Protein AF-A0A218QBZ7-F1 (afdb_monomer_lite)

pLDDT: mean 79.26, std 19.27, range [29.92, 96.12]

Foldseek 3Di:
DPPPPPDDQDLPVDPDPQPPCLDLVVLLPDADPRNQVSPQVSLVVLCVDAFLSVLLSNVNGDPDPGRVVVNVVSVVVVVDDPRPPDLVVQLVVLVVVLVVQLVPPVNVLVLLDDDLVVLLVLLVVVQDEQPFAEEEAACRLVRNLLNNLVSHVVPDDDDPVSVVCQQDPRAAYEHQDSVRSSNNSVSCVSNSSYDRHGSYDNDNSPPDDPPPPPRYDYPYDDSPVVVVVVVVDDPDPDD

Radius of gyration: 19.91 Å; chains: 1; bounding box: 47×34×68 Å

Secondary structure (DSSP, 8-state):
---TTS-PPPTTSSPPSS-GGGSHHHHHT--HHHHHHHHHHHHHHHTTSSHHHHHHHTT-------HHHHHHHHHHHHHS--TTS-HHHHHHHHHHHHHHHHH-GGGTGGGG---HHHHHHHHHHH---TT-EEEETT-TTTHHHHHHHHHHHHH----HHHHHHHHHTSEEEEES-HHHHHHHHHHHHHTT---SS-SEEE--TTSS-----SSEEE-----HHHHHHHTTSPPP---

Structure (mmCIF, N/CA/C/O backbone):
data_AF-A0A218QBZ7-F1
#
_entry.id   AF-A0A218QBZ7-F1
#
loop_
_atom_site.group_PDB
_atom_site.id
_atom_site.type_symbol
_atom_site.label_atom_id
_atom_site.label_alt_id
_atom_site.label_comp_id
_atom_site.label_asym_id
_atom_site.label_entity_id
_atom_site.label_seq_id
_atom_site.pdbx_PDB_ins_code
_atom_site.Cartn_x
_atom_site.Cartn_y
_atom_site.Cartn_z
_atom_site.occupancy
_atom_site.B_iso_or_equiv
_atom_site.auth_seq_id
_atom_site.auth_comp_id
_atom_site.auth_asym_id
_atom_site.auth_atom_id
_atom_site.pdbx_PDB_model_num
ATOM 1 N N . MET A 1 1 ? -14.112 -3.935 -37.738 1.00 34.78 1 MET A N 1
ATOM 2 C CA . MET A 1 1 ? -14.188 -4.596 -36.421 1.00 34.78 1 MET A CA 1
ATOM 3 C C . MET A 1 1 ? -13.593 -3.626 -35.432 1.00 34.78 1 MET A C 1
ATOM 5 O O . MET A 1 1 ? -12.409 -3.347 -35.525 1.00 34.78 1 MET A O 1
ATOM 9 N N . VAL A 1 2 ? -14.450 -2.984 -34.647 1.00 29.92 2 VAL A N 1
ATOM 10 C CA . VAL A 1 2 ? -14.056 -1.972 -33.665 1.00 29.92 2 VAL A CA 1
ATOM 11 C C . VAL A 1 2 ? -13.602 -2.727 -32.420 1.00 29.92 2 VAL A C 1
ATOM 13 O O . VAL A 1 2 ? -14.304 -3.638 -31.992 1.00 29.92 2 VAL A O 1
ATOM 16 N N . ASP A 1 3 ? -12.415 -2.394 -31.916 1.00 31.94 3 ASP A N 1
ATOM 17 C CA . ASP A 1 3 ? -11.798 -2.989 -30.729 1.00 31.94 3 ASP A CA 1
ATOM 18 C C . ASP A 1 3 ? -12.723 -2.864 -29.508 1.00 31.94 3 ASP A C 1
ATOM 20 O O . ASP A 1 3 ? -12.810 -1.821 -28.858 1.00 31.94 3 ASP A O 1
ATOM 24 N N . GLU A 1 4 ? -13.399 -3.959 -29.169 1.00 31.66 4 GLU A N 1
ATOM 25 C CA . GLU A 1 4 ? -14.283 -4.107 -28.004 1.00 31.66 4 GLU A CA 1
ATOM 26 C C . GLU A 1 4 ? -13.487 -4.297 -26.692 1.00 31.66 4 GLU A C 1
ATOM 28 O O . GLU A 1 4 ? -13.961 -4.882 -25.726 1.00 31.66 4 GLU A O 1
ATOM 33 N N . GLN A 1 5 ? -12.241 -3.812 -26.652 1.00 36.25 5 GLN A N 1
ATOM 34 C CA . GLN A 1 5 ? -11.369 -3.821 -25.469 1.00 36.25 5 GLN A CA 1
ATOM 35 C C . GLN A 1 5 ? -11.063 -2.411 -24.935 1.00 36.25 5 GLN A C 1
ATOM 37 O O . GLN A 1 5 ? -10.420 -2.274 -23.897 1.00 36.25 5 GLN A O 1
ATOM 42 N N . ALA A 1 6 ? -11.548 -1.353 -25.598 1.00 36.00 6 ALA A N 1
ATOM 43 C CA . ALA A 1 6 ? -11.285 0.040 -25.219 1.00 36.00 6 ALA A CA 1
ATOM 44 C C . ALA A 1 6 ? -12.276 0.633 -24.191 1.00 36.00 6 ALA A C 1
ATOM 46 O O . ALA A 1 6 ? -12.192 1.818 -23.873 1.00 36.00 6 ALA A O 1
ATOM 47 N N . GLN A 1 7 ? -13.222 -0.150 -23.666 1.00 34.41 7 GLN A N 1
ATOM 48 C CA . GLN A 1 7 ? -14.251 0.331 -22.734 1.00 34.41 7 GLN A CA 1
ATOM 49 C C . GLN A 1 7 ? -14.462 -0.645 -21.576 1.00 34.41 7 GLN A C 1
ATOM 51 O O . GLN A 1 7 ? -15.537 -1.210 -21.401 1.00 34.41 7 GLN A O 1
ATOM 56 N N . LEU A 1 8 ? -13.440 -0.826 -20.742 1.00 38.22 8 LEU A N 1
ATOM 57 C CA . LEU A 1 8 ? -13.691 -1.297 -19.383 1.00 38.22 8 LEU A CA 1
ATOM 58 C C . LEU A 1 8 ? -14.068 -0.075 -18.530 1.00 38.22 8 LEU A C 1
ATOM 60 O O . LEU A 1 8 ? -13.264 0.857 -18.427 1.00 38.22 8 LEU A O 1
ATOM 64 N N . PRO A 1 9 ? -15.283 -0.020 -17.952 1.00 36.56 9 PRO A N 1
ATOM 65 C CA . PRO A 1 9 ? -15.661 1.074 -17.070 1.00 36.56 9 PRO A CA 1
ATOM 66 C C . PRO A 1 9 ? -14.716 1.102 -15.861 1.00 36.56 9 PRO A C 1
ATOM 68 O O . PRO A 1 9 ? -14.305 0.043 -15.375 1.00 36.56 9 PRO A O 1
ATOM 71 N N . PRO A 1 10 ? -14.350 2.292 -15.354 1.00 41.84 10 PRO A N 1
ATOM 72 C CA . PRO A 1 10 ? -13.437 2.381 -14.229 1.00 41.84 10 PRO A CA 1
ATOM 73 C C . PRO A 1 10 ? -14.037 1.671 -13.002 1.00 41.84 10 PRO A C 1
ATOM 75 O O . PRO A 1 10 ? -15.252 1.763 -12.788 1.00 41.84 10 PRO A O 1
ATOM 78 N N . PRO A 1 11 ? -13.225 1.004 -12.156 1.00 44.75 11 PRO A N 1
ATOM 79 C CA . PRO A 1 11 ? -13.698 -0.045 -11.239 1.00 44.75 11 PRO A CA 1
ATOM 80 C C . PRO A 1 11 ? -14.637 0.419 -10.110 1.00 44.75 11 PRO A C 1
ATOM 82 O O . PRO A 1 11 ? -15.046 -0.387 -9.283 1.00 44.75 11 PRO A O 1
ATOM 85 N N . LEU A 1 12 ? -14.958 1.712 -10.034 1.00 46.53 12 LEU A N 1
ATOM 86 C CA . LEU A 1 12 ? -15.679 2.349 -8.929 1.00 46.53 12 LEU A CA 1
ATOM 87 C C . LEU A 1 12 ? -16.701 3.405 -9.394 1.00 46.53 12 LEU A C 1
ATOM 89 O O . LEU A 1 12 ? -17.174 4.193 -8.577 1.00 46.53 12 LEU A O 1
ATOM 93 N N . GLY A 1 13 ? -17.006 3.493 -10.698 1.00 41.25 13 GLY A N 1
ATOM 94 C CA . GLY A 1 13 ? -17.852 4.569 -11.246 1.00 41.25 13 GLY A CA 1
ATOM 95 C C . GLY A 1 13 ? -17.252 5.976 -11.085 1.00 41.25 13 GLY A C 1
ATOM 96 O O . GLY A 1 13 ? -17.924 6.973 -11.337 1.00 41.25 13 GLY A O 1
ATOM 97 N N . LYS A 1 14 ? -15.984 6.061 -10.663 1.00 53.44 14 LYS A N 1
ATOM 98 C CA . LYS A 1 14 ? -15.191 7.288 -10.593 1.00 53.44 14 LYS A CA 1
ATOM 99 C C . LYS A 1 14 ? -14.212 7.314 -11.769 1.00 53.44 14 LYS A C 1
ATOM 101 O O . LYS A 1 14 ? -13.648 6.265 -12.073 1.00 53.44 14 LYS A O 1
ATOM 106 N N . PRO A 1 15 ? -13.992 8.465 -12.421 1.00 59.03 15 PRO A N 1
ATOM 107 C CA . PRO A 1 15 ? -12.970 8.587 -13.456 1.00 59.03 15 PRO A CA 1
ATOM 108 C C . PRO A 1 15 ? -11.589 8.215 -12.898 1.00 59.03 15 PRO A C 1
ATOM 110 O O . PRO A 1 15 ? -11.330 8.394 -11.705 1.00 59.03 15 PRO A O 1
ATOM 113 N N . SER A 1 16 ? -10.718 7.684 -13.761 1.00 70.81 16 SER A N 1
ATOM 114 C CA . SER A 1 16 ? -9.324 7.403 -13.401 1.00 70.81 16 SER A CA 1
ATOM 115 C C . SER A 1 16 ? -8.663 8.671 -12.861 1.00 70.81 16 SER A C 1
ATOM 117 O O . SER A 1 16 ? -8.756 9.731 -13.477 1.00 70.81 16 SER A O 1
ATOM 119 N N . THR A 1 17 ? -7.995 8.558 -11.716 1.00 80.62 17 THR A N 1
ATOM 120 C CA . THR A 1 17 ? -7.161 9.629 -11.155 1.00 80.62 17 THR A CA 1
ATOM 121 C C . THR A 1 17 ? -5.771 9.672 -11.788 1.00 80.62 17 THR A C 1
ATOM 123 O O . THR A 1 17 ? -5.038 10.630 -11.573 1.00 80.62 17 THR A O 1
ATOM 126 N N . ILE A 1 18 ? -5.408 8.647 -12.565 1.00 88.56 18 ILE A N 1
ATOM 127 C CA . ILE A 1 18 ? -4.128 8.557 -13.267 1.00 88.56 18 ILE A CA 1
ATOM 128 C C . ILE A 1 18 ? -4.222 9.346 -14.583 1.00 88.56 18 ILE A C 1
ATOM 130 O O . ILE A 1 18 ? -5.143 9.075 -15.364 1.00 88.56 18 ILE A O 1
ATOM 134 N N . PRO A 1 19 ? -3.289 10.282 -14.858 1.00 89.75 19 PRO A N 1
ATOM 135 C CA . PRO A 1 19 ? -3.209 10.979 -16.140 1.00 89.75 19 PRO A CA 1
ATOM 136 C C . PRO A 1 19 ? -3.077 10.000 -17.310 1.00 89.75 19 PRO A C 1
ATOM 138 O O . PRO A 1 19 ? -2.314 9.040 -17.223 1.00 89.75 19 PRO A O 1
ATOM 141 N N . SER A 1 20 ? -3.762 10.263 -18.427 1.00 89.00 20 SER A N 1
ATOM 142 C CA . SER A 1 20 ? -3.761 9.364 -19.595 1.00 89.00 20 SER A CA 1
ATOM 143 C C . SER A 1 20 ? -2.370 9.142 -20.194 1.00 89.00 20 SER A C 1
ATOM 145 O O . SER A 1 20 ? -2.112 8.113 -20.801 1.00 89.00 20 SER A O 1
ATOM 147 N N . GLU A 1 21 ? -1.447 10.087 -20.008 1.00 91.81 21 GLU A N 1
ATOM 148 C CA . GLU A 1 21 ? -0.049 9.938 -20.429 1.00 91.81 21 GLU A CA 1
ATOM 149 C C . GLU A 1 21 ? 0.735 8.883 -19.631 1.00 91.81 21 GLU A C 1
ATOM 151 O O . GLU A 1 21 ? 1.754 8.402 -20.117 1.00 91.81 21 GLU A O 1
ATOM 156 N N . TYR A 1 22 ? 0.263 8.500 -18.441 1.00 93.69 22 TYR A N 1
ATOM 157 C CA . TYR A 1 22 ? 0.901 7.528 -17.541 1.00 93.69 22 TYR A CA 1
ATOM 158 C C . TYR A 1 22 ? -0.020 6.354 -17.193 1.00 93.69 22 TYR A C 1
ATOM 160 O O . TYR A 1 22 ? 0.236 5.622 -16.233 1.00 93.69 22 TYR A O 1
ATOM 168 N N . ASP A 1 23 ? -1.118 6.189 -17.928 1.00 92.19 23 ASP A N 1
ATOM 169 C CA . ASP A 1 23 ? -2.049 5.099 -17.688 1.00 92.19 23 ASP A CA 1
ATOM 170 C C . ASP A 1 23 ? -1.513 3.750 -18.197 1.00 92.19 23 ASP A C 1
ATOM 172 O O . ASP A 1 23 ? -0.459 3.637 -18.835 1.00 92.19 23 ASP A O 1
ATOM 176 N N . TRP A 1 24 ? -2.253 2.686 -17.882 1.00 91.56 24 TRP A N 1
ATOM 177 C CA . TRP A 1 24 ? -1.862 1.327 -18.250 1.00 91.56 24 TRP A CA 1
ATOM 178 C C . TRP A 1 24 ? -1.731 1.137 -19.765 1.00 91.56 24 TRP A C 1
ATOM 180 O O . TRP A 1 24 ? -0.839 0.423 -20.225 1.00 91.56 24 TRP A O 1
ATOM 190 N N . GLN A 1 25 ? -2.594 1.784 -20.550 1.00 91.31 25 GLN A N 1
ATOM 191 C CA . GLN A 1 25 ? -2.597 1.646 -22.000 1.00 91.31 25 GLN A CA 1
ATOM 192 C C . GLN A 1 25 ? -1.384 2.351 -22.617 1.00 91.31 25 GLN A C 1
ATOM 194 O O . GLN A 1 25 ? -0.733 1.769 -23.487 1.00 91.31 25 GLN A O 1
ATOM 199 N N . ALA A 1 26 ? -1.044 3.547 -22.128 1.00 92.25 26 ALA A N 1
ATOM 200 C CA . ALA A 1 26 ? 0.139 4.300 -22.536 1.00 92.25 26 ALA A CA 1
ATOM 201 C C . ALA A 1 26 ? 1.441 3.545 -22.243 1.00 92.25 26 ALA A C 1
ATOM 203 O O . ALA A 1 26 ? 2.385 3.621 -23.029 1.00 92.25 26 ALA A O 1
ATOM 204 N N . LEU A 1 27 ? 1.496 2.789 -21.141 1.00 93.19 27 LEU A N 1
ATOM 205 C CA . LEU A 1 27 ? 2.635 1.927 -20.824 1.00 93.19 27 LEU A CA 1
ATOM 206 C C . LEU A 1 27 ? 2.694 0.701 -21.746 1.00 93.19 27 LEU A C 1
ATOM 208 O O . LEU A 1 27 ? 3.750 0.362 -22.279 1.00 93.19 27 LEU A O 1
ATOM 212 N N . ARG A 1 28 ? 1.554 0.035 -21.959 1.00 93.44 28 ARG A N 1
ATOM 213 C CA . ARG A 1 28 ? 1.470 -1.220 -22.719 1.00 93.44 28 ARG A CA 1
ATOM 214 C C . ARG A 1 28 ? 1.785 -1.041 -24.205 1.00 93.44 28 ARG A C 1
ATOM 216 O O . ARG A 1 28 ? 2.272 -1.981 -24.833 1.00 93.44 28 ARG A O 1
ATOM 223 N N . SER A 1 29 ? 1.527 0.146 -24.755 1.00 93.00 29 SER A N 1
ATOM 224 C CA . SER A 1 29 ? 1.808 0.481 -26.155 1.00 93.00 29 SER A CA 1
ATOM 225 C C . SER A 1 29 ? 3.291 0.713 -26.468 1.00 93.00 29 SER A C 1
ATOM 227 O O . SER A 1 29 ? 3.612 0.961 -27.625 1.00 93.00 29 SER A O 1
ATOM 229 N N . GLN A 1 30 ? 4.180 0.684 -25.469 1.00 94.31 30 GLN A N 1
ATOM 230 C CA . GLN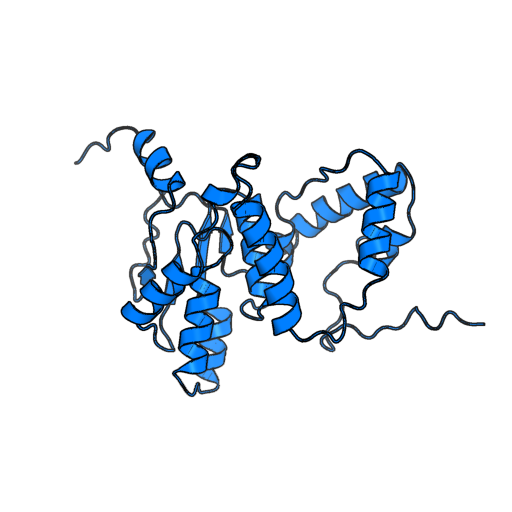 A 1 30 ? 5.623 0.872 -25.653 1.00 94.31 30 GLN A CA 1
ATOM 231 C C . GLN A 1 30 ? 6.384 -0.458 -25.640 1.00 94.31 30 GLN A C 1
ATOM 233 O O . GLN A 1 30 ? 5.931 -1.444 -25.051 1.00 94.31 30 GLN A O 1
ATOM 238 N N . ASP A 1 31 ? 7.588 -0.444 -26.219 1.00 93.00 31 ASP A N 1
ATOM 239 C CA . ASP A 1 31 ? 8.538 -1.561 -26.245 1.00 93.00 31 ASP A CA 1
ATOM 240 C C . ASP A 1 31 ? 9.992 -1.065 -26.133 1.00 93.00 31 ASP A C 1
ATOM 242 O O . ASP A 1 31 ? 10.279 0.114 -26.353 1.00 93.00 31 ASP A O 1
ATOM 246 N N . GLY A 1 32 ? 10.917 -1.965 -25.780 1.00 93.06 32 GLY A N 1
ATOM 247 C CA . GLY A 1 32 ? 12.355 -1.670 -25.706 1.00 93.06 32 GLY A CA 1
ATOM 248 C C . GLY A 1 32 ? 12.695 -0.473 -24.807 1.00 93.06 32 GLY A C 1
ATOM 249 O O . GLY A 1 32 ? 12.109 -0.293 -23.740 1.00 93.06 32 GLY A O 1
ATOM 250 N N . ASP A 1 33 ? 13.624 0.371 -25.252 1.00 93.00 33 ASP A N 1
ATOM 251 C CA . ASP A 1 33 ? 14.089 1.546 -24.495 1.00 93.00 33 ASP A CA 1
ATOM 252 C C . ASP A 1 33 ? 12.973 2.576 -24.241 1.00 93.00 33 ASP A C 1
ATOM 254 O O . ASP A 1 33 ? 12.965 3.270 -23.217 1.00 93.00 33 ASP A O 1
ATOM 258 N N . ALA A 1 34 ? 12.000 2.666 -25.157 1.00 94.38 34 ALA A N 1
ATOM 259 C CA . ALA A 1 34 ? 10.842 3.540 -24.995 1.00 94.38 34 ALA A CA 1
ATOM 260 C C . ALA A 1 34 ? 9.964 3.075 -23.826 1.00 94.38 34 ALA A C 1
ATOM 262 O O . ALA A 1 34 ? 9.511 3.905 -23.037 1.00 94.38 34 ALA A O 1
ATOM 263 N N . LEU A 1 35 ? 9.791 1.758 -23.656 1.00 94.88 35 LEU A N 1
ATOM 264 C CA . LEU A 1 35 ? 9.074 1.186 -22.516 1.00 94.88 35 LEU A CA 1
ATOM 265 C C . LEU A 1 35 ? 9.778 1.488 -21.195 1.00 94.88 35 LEU A C 1
ATOM 267 O O . LEU A 1 35 ? 9.130 1.907 -20.238 1.00 94.88 35 LEU A O 1
ATOM 271 N N . GLU A 1 36 ? 11.095 1.297 -21.133 1.00 94.00 36 GLU A N 1
ATOM 272 C CA . GLU A 1 36 ? 11.859 1.585 -19.917 1.00 94.00 36 GLU A CA 1
ATOM 273 C C . GLU A 1 36 ? 11.759 3.069 -19.535 1.00 94.00 36 GLU A C 1
ATOM 275 O O . GLU A 1 36 ? 11.494 3.409 -18.376 1.00 94.00 36 GLU A O 1
ATOM 280 N N . THR A 1 37 ? 11.903 3.955 -20.523 1.00 94.62 37 THR A N 1
ATOM 281 C CA . THR A 1 37 ? 11.788 5.406 -20.335 1.00 94.62 37 THR A CA 1
ATOM 282 C C . THR A 1 37 ? 10.390 5.794 -19.862 1.00 94.62 37 THR A C 1
ATOM 284 O O . THR A 1 37 ? 10.255 6.531 -18.882 1.00 94.62 37 THR A O 1
ATOM 287 N N . GLN A 1 38 ? 9.351 5.259 -20.508 1.00 95.62 38 GLN A N 1
ATOM 288 C CA . GLN A 1 38 ? 7.957 5.508 -20.152 1.00 95.62 38 GLN A CA 1
ATOM 289 C C . GLN A 1 38 ? 7.640 5.017 -18.739 1.00 95.62 38 GLN A C 1
ATOM 291 O O . GLN A 1 38 ? 7.014 5.736 -17.958 1.00 95.62 38 GLN A O 1
ATOM 296 N N . TYR A 1 39 ? 8.101 3.818 -18.378 1.00 95.94 39 TYR A N 1
ATOM 297 C CA . TYR A 1 39 ? 7.893 3.255 -17.049 1.00 95.94 39 TYR A CA 1
ATOM 298 C C . TYR A 1 39 ? 8.560 4.111 -15.972 1.00 95.94 39 TYR A C 1
ATOM 300 O O . TYR A 1 39 ? 7.937 4.436 -14.962 1.00 95.94 39 TYR A O 1
ATOM 308 N N . ARG A 1 40 ? 9.798 4.559 -16.206 1.00 95.38 40 ARG A N 1
ATOM 309 C CA . ARG A 1 40 ? 10.507 5.454 -15.286 1.00 95.38 40 ARG A CA 1
ATOM 310 C C . ARG A 1 40 ? 9.762 6.776 -15.087 1.00 95.38 40 ARG A C 1
ATOM 312 O O . ARG A 1 40 ? 9.543 7.166 -13.944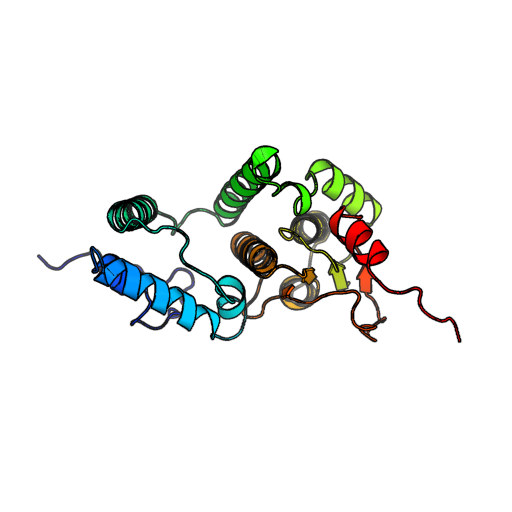 1.00 95.38 40 ARG A O 1
ATOM 319 N N . HIS A 1 41 ? 9.330 7.438 -16.161 1.00 95.62 41 HIS A N 1
ATOM 320 C CA . HIS A 1 41 ? 8.571 8.690 -16.055 1.00 95.62 41 HIS A CA 1
ATOM 321 C C . HIS A 1 41 ? 7.206 8.494 -15.385 1.00 95.62 41 HIS A C 1
ATOM 323 O O . HIS A 1 41 ? 6.795 9.331 -14.586 1.00 95.62 41 HIS A O 1
ATOM 329 N N . THR A 1 42 ? 6.536 7.371 -15.647 1.00 96.12 42 THR A N 1
ATOM 330 C CA . THR A 1 42 ? 5.285 6.996 -14.972 1.00 96.12 42 THR A CA 1
ATOM 331 C C . THR A 1 42 ? 5.496 6.914 -13.459 1.00 96.12 42 THR A C 1
ATOM 333 O O . THR A 1 42 ? 4.807 7.592 -12.701 1.00 96.12 42 THR A O 1
ATOM 336 N N . LEU A 1 43 ? 6.504 6.162 -13.006 1.00 95.44 43 LEU A N 1
ATOM 337 C CA . LEU A 1 43 ? 6.853 6.038 -11.587 1.00 95.44 43 LEU A CA 1
ATOM 338 C C . LEU A 1 43 ? 7.197 7.393 -10.942 1.00 95.44 43 LEU A C 1
ATOM 340 O O . LEU A 1 43 ? 6.722 7.709 -9.849 1.00 95.44 43 LEU A O 1
ATOM 344 N N . GLU A 1 44 ? 8.002 8.207 -11.628 1.00 94.88 44 GLU A N 1
ATOM 345 C CA . GLU A 1 44 ? 8.425 9.523 -11.144 1.00 94.88 44 GLU A CA 1
ATOM 346 C C . GLU A 1 44 ? 7.258 10.511 -11.019 1.00 94.88 44 GLU A C 1
ATOM 348 O O . GLU A 1 44 ? 7.202 11.257 -10.041 1.00 94.88 44 GLU A O 1
ATOM 353 N N . ASN A 1 45 ? 6.340 10.547 -11.989 1.00 95.25 45 ASN A N 1
ATOM 354 C CA . ASN A 1 45 ? 5.242 11.514 -11.997 1.00 95.25 45 ASN A CA 1
ATOM 355 C C . ASN A 1 45 ? 4.082 11.087 -11.101 1.00 95.25 45 ASN A C 1
ATOM 357 O O . ASN A 1 45 ? 3.596 11.915 -10.334 1.00 95.25 45 ASN A O 1
ATOM 361 N N . LEU A 1 46 ? 3.725 9.800 -11.071 1.00 94.81 46 LEU A N 1
ATOM 362 C CA . LEU A 1 46 ? 2.741 9.303 -10.106 1.00 94.81 46 LEU A CA 1
ATOM 363 C C . LEU A 1 46 ? 3.220 9.485 -8.662 1.00 94.81 46 LEU A C 1
ATOM 365 O O . LEU A 1 46 ? 2.418 9.764 -7.778 1.00 94.81 46 LEU A O 1
ATOM 369 N N . GLY A 1 47 ? 4.531 9.413 -8.410 1.00 93.56 47 GLY A N 1
ATOM 370 C CA . GLY A 1 47 ? 5.104 9.692 -7.091 1.00 93.56 47 GLY A CA 1
ATOM 371 C C . GLY A 1 47 ? 5.030 11.160 -6.648 1.00 93.56 47 GLY A C 1
ATOM 372 O O . GLY A 1 47 ? 5.319 11.442 -5.484 1.00 93.56 47 GLY A O 1
ATOM 373 N N . LYS A 1 48 ? 4.676 12.091 -7.547 1.00 93.19 48 LYS A N 1
ATOM 374 C CA . LYS A 1 48 ? 4.459 13.521 -7.251 1.00 93.19 48 LYS A CA 1
ATOM 375 C C . LYS A 1 48 ? 2.984 13.864 -7.035 1.00 93.19 48 LYS A C 1
ATOM 377 O O . LYS A 1 48 ? 2.687 14.984 -6.618 1.00 93.19 48 LYS A O 1
ATOM 382 N N . GLU A 1 49 ? 2.081 12.931 -7.325 1.00 93.25 49 GLU A N 1
ATOM 383 C CA . GLU A 1 49 ? 0.652 13.113 -7.096 1.00 93.25 49 GLU A CA 1
ATOM 384 C C . GLU A 1 49 ? 0.329 13.261 -5.606 1.00 93.25 49 GLU A C 1
ATOM 386 O O . GLU A 1 49 ? 1.143 12.983 -4.722 1.00 93.25 49 GLU A O 1
ATOM 391 N N . LYS A 1 50 ? -0.882 13.734 -5.314 1.00 90.88 50 LYS A N 1
ATOM 392 C CA . LYS A 1 50 ? -1.364 13.903 -3.937 1.00 90.88 50 LYS A CA 1
ATOM 393 C C . LYS A 1 50 ? -2.057 12.641 -3.419 1.00 90.88 50 LYS A C 1
ATOM 395 O O . LYS A 1 50 ? -2.399 11.732 -4.175 1.00 90.88 50 LYS A O 1
ATOM 400 N N . GLY A 1 51 ? -2.282 12.618 -2.107 1.00 91.12 51 GLY A N 1
ATOM 401 C CA . GLY A 1 51 ? -3.039 11.570 -1.434 1.00 91.12 51 GLY A CA 1
ATOM 402 C C . GLY A 1 51 ? -2.376 10.196 -1.517 1.00 91.12 51 GLY A C 1
ATOM 403 O O . GLY A 1 51 ? -1.154 10.060 -1.610 1.00 91.12 51 GLY A O 1
ATOM 404 N N . LEU A 1 52 ? -3.205 9.156 -1.476 1.00 90.69 52 LEU A N 1
ATOM 405 C CA . LEU A 1 52 ? -2.772 7.763 -1.451 1.00 90.69 52 LEU A CA 1
ATOM 406 C C . LEU A 1 52 ? -1.954 7.368 -2.688 1.00 90.69 52 LEU A C 1
ATOM 408 O O . LEU A 1 52 ? -0.969 6.643 -2.554 1.00 90.69 52 LEU A O 1
ATOM 412 N N . LEU A 1 53 ? -2.321 7.873 -3.870 1.00 91.81 53 LEU A N 1
ATOM 413 C CA . LEU A 1 53 ? -1.614 7.580 -5.120 1.00 91.81 53 LEU A CA 1
ATOM 414 C C . LEU A 1 53 ? -0.152 8.041 -5.048 1.00 91.81 53 LEU A C 1
ATOM 416 O O . LEU A 1 53 ? 0.758 7.250 -5.297 1.00 91.81 53 LEU A O 1
ATOM 420 N N . GLY A 1 54 ? 0.068 9.284 -4.612 1.00 93.50 54 GLY A N 1
ATOM 421 C CA . GLY A 1 54 ? 1.407 9.827 -4.399 1.00 93.50 54 GLY A CA 1
ATOM 422 C C . GLY A 1 54 ? 2.242 8.995 -3.433 1.00 93.50 54 GLY A C 1
ATOM 423 O O . GLY A 1 54 ? 3.422 8.748 -3.676 1.00 93.50 54 GLY A O 1
ATOM 424 N N . VAL A 1 55 ? 1.626 8.503 -2.353 1.00 94.62 55 VAL A N 1
ATOM 425 C CA . VAL A 1 55 ? 2.316 7.656 -1.371 1.00 94.62 55 VAL A CA 1
ATOM 426 C C . VAL A 1 55 ? 2.672 6.289 -1.950 1.00 94.62 55 VAL A C 1
ATOM 428 O O . VAL A 1 55 ? 3.802 5.848 -1.751 1.00 94.62 55 VAL A O 1
ATOM 431 N N . ILE A 1 56 ? 1.777 5.646 -2.709 1.00 94.12 56 ILE A N 1
ATOM 432 C CA . ILE A 1 56 ? 2.035 4.347 -3.360 1.00 94.12 56 ILE A CA 1
ATOM 433 C C . ILE A 1 56 ? 3.227 4.431 -4.322 1.00 94.12 56 ILE A C 1
ATOM 435 O O . ILE A 1 56 ? 4.014 3.489 -4.397 1.00 94.12 56 ILE A O 1
ATOM 439 N N . PHE A 1 57 ? 3.410 5.554 -5.020 1.00 95.00 57 PHE A N 1
ATOM 440 C CA . PHE A 1 57 ? 4.496 5.736 -5.989 1.00 95.00 57 PHE A CA 1
ATOM 441 C C . PHE A 1 57 ? 5.683 6.561 -5.464 1.00 95.00 57 PHE A C 1
ATOM 443 O O . PHE A 1 57 ? 6.654 6.777 -6.198 1.00 95.00 57 PHE A O 1
ATOM 450 N N . ARG A 1 58 ? 5.668 6.985 -4.192 1.00 93.38 58 ARG A N 1
ATOM 451 C CA . ARG A 1 58 ? 6.674 7.887 -3.604 1.00 93.38 58 ARG A CA 1
ATOM 452 C C . ARG A 1 58 ? 8.090 7.361 -3.804 1.00 93.38 58 ARG A C 1
ATOM 454 O O . ARG A 1 58 ? 8.428 6.282 -3.313 1.00 93.38 58 ARG A O 1
ATOM 461 N N . LYS A 1 59 ? 8.931 8.139 -4.499 1.00 92.69 59 LYS A N 1
ATOM 462 C CA . LYS A 1 59 ? 10.333 7.789 -4.815 1.00 92.69 59 LYS A CA 1
ATOM 463 C C . LYS A 1 59 ? 10.486 6.348 -5.330 1.00 92.69 59 LYS A C 1
ATOM 465 O O . LYS A 1 59 ? 11.444 5.646 -4.985 1.00 92.69 59 LYS A O 1
ATOM 470 N N . SER A 1 60 ? 9.500 5.868 -6.081 1.00 92.00 60 SER A N 1
ATOM 471 C CA . SER A 1 60 ? 9.573 4.567 -6.728 1.00 92.00 60 SER A CA 1
ATOM 472 C C . SER A 1 60 ? 10.653 4.595 -7.812 1.00 92.00 60 SER A C 1
ATOM 474 O O . SER A 1 60 ? 10.961 5.633 -8.393 1.00 92.00 60 SER A O 1
ATOM 476 N N . GLN A 1 61 ? 11.306 3.456 -8.020 1.00 90.62 61 GLN A N 1
ATOM 477 C CA . GLN A 1 61 ? 12.387 3.316 -8.990 1.00 90.62 61 GLN A CA 1
ATOM 478 C C . GLN A 1 61 ? 12.217 1.996 -9.718 1.00 90.62 61 GLN A C 1
ATOM 480 O O . GLN A 1 61 ? 11.949 0.972 -9.083 1.00 90.62 61 GLN A O 1
ATOM 485 N N . ASN A 1 62 ? 12.445 2.008 -11.027 1.00 90.56 62 ASN A N 1
ATOM 486 C CA . ASN A 1 62 ? 12.553 0.772 -11.775 1.00 90.56 62 ASN A CA 1
ATOM 487 C C . ASN A 1 62 ? 13.813 0.009 -11.324 1.00 90.56 62 ASN A C 1
ATOM 489 O O . ASN A 1 62 ? 14.909 0.567 -11.282 1.00 90.56 62 ASN A O 1
ATOM 493 N N . LYS A 1 63 ? 13.648 -1.266 -10.967 1.00 89.44 63 LYS A N 1
ATOM 494 C CA . LYS A 1 63 ? 14.754 -2.186 -10.650 1.00 89.44 63 LYS A CA 1
ATOM 495 C C . LYS A 1 63 ? 14.968 -3.245 -11.738 1.00 89.44 63 LYS A C 1
ATOM 497 O O . LYS A 1 63 ? 15.887 -4.049 -11.627 1.00 89.44 63 LYS A O 1
ATOM 502 N N . ILE A 1 64 ? 14.139 -3.248 -12.781 1.00 90.12 64 ILE A N 1
ATOM 503 C CA . ILE A 1 64 ? 14.201 -4.180 -13.905 1.00 90.12 64 ILE A CA 1
ATOM 504 C C . ILE A 1 64 ? 14.957 -3.493 -15.042 1.00 90.12 64 ILE A C 1
ATOM 506 O O . ILE A 1 64 ? 14.404 -2.643 -15.730 1.00 90.12 64 ILE A O 1
ATOM 510 N N . GLN A 1 65 ? 16.226 -3.861 -15.218 1.00 87.88 65 GLN A N 1
ATOM 511 C CA . GLN A 1 65 ? 17.121 -3.270 -16.226 1.00 87.88 65 GLN A CA 1
ATOM 512 C C . GLN A 1 65 ? 16.958 -3.863 -17.631 1.00 87.88 65 GLN A C 1
ATOM 514 O O . GLN A 1 65 ? 17.561 -3.380 -18.575 1.00 87.88 65 GLN A O 1
ATOM 519 N N . ASP A 1 66 ? 16.218 -4.963 -17.759 1.00 91.75 66 ASP A N 1
ATOM 520 C CA . ASP A 1 66 ? 16.043 -5.679 -19.021 1.00 91.75 66 ASP A CA 1
ATOM 521 C C . ASP A 1 66 ? 14.646 -5.364 -19.585 1.00 91.75 66 ASP A C 1
ATOM 523 O O . ASP A 1 66 ? 13.651 -5.827 -19.006 1.00 91.75 66 ASP A O 1
ATOM 527 N N . PRO A 1 67 ? 14.545 -4.602 -20.693 1.00 90.69 67 PRO A N 1
ATOM 528 C CA . PRO A 1 67 ? 13.261 -4.197 -21.259 1.00 90.69 67 PRO A CA 1
ATOM 529 C C . PRO A 1 67 ? 12.375 -5.373 -21.677 1.00 90.69 67 PRO A C 1
ATOM 531 O O . PRO A 1 67 ? 11.154 -5.302 -21.535 1.00 90.69 67 PRO A O 1
ATOM 534 N N . ALA A 1 68 ? 12.960 -6.488 -22.128 1.00 91.75 68 ALA A N 1
ATOM 535 C CA . ALA A 1 68 ? 12.192 -7.673 -22.508 1.00 91.75 68 ALA A CA 1
ATOM 536 C C . ALA A 1 68 ? 11.561 -8.341 -21.278 1.00 91.75 68 ALA A C 1
ATOM 538 O O . ALA A 1 68 ? 10.411 -8.785 -21.320 1.00 91.75 68 ALA A O 1
ATOM 539 N N . LYS A 1 69 ? 12.281 -8.369 -20.147 1.00 93.81 69 LYS A N 1
ATOM 540 C CA . LYS A 1 69 ? 11.721 -8.849 -18.873 1.00 93.81 69 LYS A CA 1
ATOM 541 C C . LYS A 1 69 ? 10.634 -7.918 -18.345 1.00 93.81 69 LYS A C 1
ATOM 543 O O . LYS A 1 69 ? 9.627 -8.414 -17.846 1.00 93.81 69 LYS A O 1
ATOM 548 N N . LEU A 1 70 ? 10.816 -6.602 -18.469 1.00 93.44 70 LEU A N 1
ATOM 549 C CA . LEU A 1 70 ? 9.801 -5.620 -18.083 1.00 93.44 70 LEU A CA 1
ATOM 550 C C . LEU A 1 70 ? 8.523 -5.790 -18.914 1.00 93.44 70 LEU A C 1
ATOM 552 O O . LEU A 1 70 ? 7.440 -5.888 -18.340 1.00 93.44 70 LEU A O 1
ATOM 556 N N . LYS A 1 71 ? 8.643 -5.911 -20.243 1.00 93.25 71 LYS A N 1
ATOM 557 C CA . LYS A 1 71 ? 7.499 -6.150 -21.133 1.00 93.25 71 LYS A CA 1
ATOM 558 C C . LYS A 1 71 ? 6.760 -7.430 -20.762 1.00 93.25 71 LYS A C 1
ATOM 560 O O . LYS A 1 71 ? 5.551 -7.398 -20.553 1.00 93.25 71 LYS A O 1
ATOM 565 N N . ARG A 1 72 ? 7.496 -8.529 -20.575 1.00 93.38 72 ARG A N 1
ATOM 566 C CA . ARG A 1 72 ? 6.918 -9.811 -20.154 1.00 93.38 72 ARG A CA 1
ATOM 567 C C . ARG A 1 72 ? 6.172 -9.698 -18.824 1.00 93.38 72 ARG A C 1
ATOM 569 O O . ARG A 1 72 ? 5.115 -10.298 -18.672 1.00 93.38 72 ARG A O 1
ATOM 576 N N . LEU A 1 73 ? 6.702 -8.947 -17.858 1.00 92.19 73 LEU A N 1
ATOM 577 C CA . LEU A 1 73 ? 6.024 -8.723 -16.580 1.00 92.19 73 LEU A CA 1
ATOM 578 C C . LEU A 1 73 ? 4.707 -7.957 -16.765 1.00 92.19 73 LEU A C 1
ATOM 580 O O . LEU A 1 73 ? 3.696 -8.337 -16.180 1.00 92.19 73 LEU A O 1
ATOM 584 N N . ILE A 1 74 ? 4.709 -6.909 -17.590 1.00 92.19 74 ILE A N 1
ATOM 585 C CA . ILE A 1 74 ? 3.504 -6.128 -17.902 1.00 92.19 74 ILE A CA 1
ATOM 586 C C . ILE A 1 74 ? 2.449 -7.013 -18.572 1.00 92.19 74 ILE A C 1
ATOM 588 O O . ILE A 1 74 ? 1.279 -6.955 -18.204 1.00 92.19 74 ILE A O 1
ATOM 592 N N . GLU A 1 75 ? 2.854 -7.873 -19.505 1.00 91.44 75 GLU A N 1
ATOM 593 C CA . GLU A 1 75 ? 1.954 -8.814 -20.180 1.00 91.44 75 GLU A CA 1
ATOM 594 C C . GLU A 1 75 ? 1.359 -9.849 -19.221 1.00 91.44 75 GLU A C 1
ATOM 596 O O . GLU A 1 75 ? 0.158 -10.096 -19.286 1.00 91.44 75 GLU A O 1
ATOM 601 N N . LEU A 1 76 ? 2.159 -10.391 -18.295 1.00 91.19 76 LEU A N 1
ATOM 602 C CA . LEU A 1 76 ? 1.682 -11.315 -17.258 1.00 91.19 76 LEU A CA 1
ATOM 603 C C . LEU A 1 76 ? 0.667 -10.658 -16.315 1.00 91.19 76 LEU A C 1
ATOM 605 O O . LEU A 1 76 ? -0.297 -11.292 -15.910 1.00 91.19 76 LEU A O 1
ATOM 609 N N . ILE A 1 77 ? 0.860 -9.387 -15.959 1.00 89.56 77 ILE A N 1
ATOM 610 C CA . ILE A 1 77 ? -0.125 -8.656 -15.150 1.00 89.56 77 ILE A CA 1
ATOM 611 C C . ILE A 1 77 ? -1.391 -8.392 -15.974 1.00 89.56 77 ILE A C 1
ATOM 613 O O . ILE A 1 77 ? -2.494 -8.509 -15.449 1.00 89.56 77 ILE A O 1
ATOM 617 N N . ASN A 1 78 ? -1.244 -8.057 -17.259 1.00 88.25 78 ASN A N 1
ATOM 618 C CA . ASN A 1 78 ? -2.354 -7.756 -18.160 1.00 88.25 78 ASN A CA 1
ATOM 619 C C . ASN A 1 78 ? -3.201 -8.988 -18.523 1.00 88.25 78 ASN A C 1
ATOM 621 O O . ASN A 1 78 ? -4.374 -8.825 -18.849 1.00 88.25 78 ASN A O 1
ATOM 625 N N . SER A 1 79 ? -2.626 -10.195 -18.524 1.00 87.56 79 SER A N 1
ATOM 626 C CA . SER A 1 79 ? -3.368 -11.428 -18.823 1.00 87.56 79 SER A CA 1
ATOM 627 C C . SER A 1 79 ? -4.342 -11.823 -17.716 1.00 87.56 79 SER A C 1
ATOM 629 O O . SER A 1 79 ? -5.283 -12.570 -17.972 1.00 87.56 79 SER A O 1
ATOM 631 N N . GLU A 1 80 ? -4.137 -11.314 -16.504 1.00 82.31 80 GLU A N 1
ATOM 632 C CA . GLU A 1 80 ? -4.995 -11.593 -15.361 1.00 82.31 80 GLU A CA 1
ATOM 633 C C . GLU A 1 80 ? -6.141 -10.583 -15.257 1.00 82.31 80 GLU A C 1
ATOM 635 O O . GLU A 1 80 ? -5.975 -9.370 -15.415 1.00 82.31 80 GLU A O 1
ATOM 640 N N . THR A 1 81 ? -7.336 -11.078 -14.934 1.00 76.12 81 THR A N 1
ATOM 641 C CA . THR A 1 81 ? -8.499 -10.215 -14.704 1.00 76.12 81 THR A CA 1
ATOM 642 C C . THR A 1 81 ? -8.539 -9.783 -13.243 1.00 76.12 81 THR A C 1
ATOM 644 O O . THR A 1 81 ? -9.102 -10.453 -12.382 1.00 76.12 81 THR A O 1
ATOM 647 N N . TRP A 1 82 ? -7.950 -8.625 -12.956 1.00 74.19 82 TRP A N 1
ATOM 648 C CA . TRP A 1 82 ? -7.977 -8.035 -11.614 1.00 74.19 82 TRP A CA 1
ATOM 649 C C . TRP A 1 82 ? -9.320 -7.369 -11.292 1.00 74.19 82 TRP A C 1
ATOM 651 O O . TRP A 1 82 ? -9.687 -7.219 -10.127 1.00 74.19 82 TRP A O 1
ATOM 661 N N . ILE A 1 83 ? -10.067 -6.925 -12.304 1.00 63.59 83 ILE A N 1
ATOM 662 C CA . ILE A 1 83 ? -11.349 -6.233 -12.130 1.00 63.59 83 ILE A CA 1
ATOM 663 C C . ILE A 1 83 ? -12.444 -7.287 -11.920 1.00 63.59 83 ILE A C 1
ATOM 665 O O . ILE A 1 83 ? -12.697 -8.092 -12.804 1.00 63.59 83 ILE A O 1
ATOM 669 N N . GLY A 1 84 ? -13.082 -7.288 -10.745 1.00 62.22 84 GLY A N 1
ATOM 670 C CA . GLY A 1 84 ? -14.125 -8.259 -10.380 1.00 62.22 84 GLY A CA 1
ATOM 671 C C . GLY A 1 84 ? -13.701 -9.312 -9.354 1.00 62.22 84 GLY A C 1
ATOM 672 O O . GLY A 1 84 ? -14.568 -9.946 -8.761 1.00 62.22 84 GLY A O 1
ATOM 673 N N . LEU A 1 85 ? -12.399 -9.453 -9.076 1.00 70.69 85 LEU A N 1
ATOM 674 C CA . LEU A 1 85 ? -11.944 -10.171 -7.883 1.00 70.69 85 LEU A CA 1
ATOM 675 C C . LEU A 1 85 ? -12.353 -9.396 -6.629 1.00 70.69 85 LEU A C 1
ATOM 677 O O . LEU A 1 85 ? -12.196 -8.166 -6.585 1.00 70.69 85 LEU A O 1
ATOM 681 N N . ASP A 1 86 ? -12.843 -10.129 -5.629 1.00 73.38 86 ASP A N 1
ATOM 682 C CA . ASP A 1 86 ? -13.198 -9.566 -4.330 1.00 73.38 86 ASP A CA 1
ATOM 683 C C . ASP A 1 86 ? -11.979 -8.875 -3.696 1.00 73.38 86 ASP A C 1
ATOM 685 O O . ASP A 1 86 ? -10.830 -9.280 -3.911 1.00 73.38 86 ASP A O 1
ATOM 689 N N . ILE A 1 87 ? -12.234 -7.807 -2.942 1.00 73.44 87 ILE A N 1
ATOM 690 C CA . ILE A 1 87 ? -11.213 -7.035 -2.218 1.00 73.44 87 ILE A CA 1
ATOM 691 C C . ILE A 1 87 ? -10.409 -7.985 -1.324 1.00 73.44 87 ILE A C 1
ATOM 693 O O . ILE A 1 87 ? -9.178 -7.956 -1.348 1.00 73.44 87 ILE A O 1
ATOM 697 N N . ASP A 1 88 ? -11.108 -8.902 -0.654 1.00 74.88 88 ASP A N 1
ATOM 698 C CA . ASP A 1 88 ? -10.521 -9.910 0.227 1.00 74.88 88 ASP A CA 1
ATOM 699 C C . ASP A 1 88 ? -9.498 -10.790 -0.512 1.00 74.88 88 ASP A C 1
ATOM 701 O O . ASP A 1 88 ? -8.373 -10.962 -0.049 1.00 74.88 88 ASP A O 1
ATOM 705 N N . VAL A 1 89 ? -9.820 -11.255 -1.726 1.00 81.88 89 VAL A N 1
ATOM 706 C CA . VAL A 1 89 ? -8.927 -12.127 -2.514 1.00 81.88 89 VAL A CA 1
ATOM 707 C C . VAL A 1 89 ? -7.643 -11.399 -2.919 1.00 81.88 89 VAL A C 1
ATOM 709 O O . VAL A 1 89 ? -6.549 -11.962 -2.854 1.00 81.88 89 VAL A O 1
ATOM 712 N N . LYS A 1 90 ? -7.742 -10.132 -3.334 1.00 82.69 90 LYS A N 1
ATOM 713 C CA . LYS A 1 90 ? -6.564 -9.340 -3.732 1.00 82.69 90 LYS A CA 1
ATOM 714 C C . LYS A 1 90 ? -5.655 -9.050 -2.546 1.00 82.69 90 LYS A C 1
ATOM 716 O O . LYS A 1 90 ? -4.434 -9.140 -2.684 1.00 82.69 90 LYS A O 1
ATOM 721 N N . GLY A 1 91 ? -6.256 -8.698 -1.411 1.00 85.38 91 GLY A N 1
ATOM 722 C CA . GLY A 1 91 ? -5.548 -8.477 -0.159 1.00 85.38 91 GLY A CA 1
ATOM 723 C C . GLY A 1 91 ? -4.787 -9.725 0.281 1.00 85.38 91 GLY A C 1
ATOM 724 O O . GLY A 1 91 ? -3.583 -9.649 0.519 1.00 85.38 91 GLY A O 1
ATOM 725 N N . GLU A 1 92 ? -5.445 -10.886 0.275 1.00 86.62 92 GLU A N 1
ATOM 726 C CA . GLU A 1 92 ? -4.843 -12.167 0.660 1.00 86.62 92 GLU A CA 1
ATOM 727 C C . GLU A 1 92 ? -3.675 -12.582 -0.246 1.00 86.62 92 GLU A C 1
ATOM 729 O O . GLU A 1 92 ? -2.635 -13.016 0.255 1.00 86.62 92 GLU A O 1
ATOM 734 N N . ILE A 1 93 ? -3.797 -12.413 -1.569 1.00 88.56 93 ILE A N 1
ATOM 735 C CA . ILE A 1 93 ? -2.698 -12.701 -2.507 1.00 88.56 93 ILE A CA 1
ATOM 736 C C . ILE A 1 93 ? -1.495 -11.804 -2.205 1.00 88.56 93 ILE A C 1
ATOM 738 O O . ILE A 1 93 ? -0.362 -12.285 -2.120 1.00 88.56 93 ILE A O 1
ATOM 742 N N . TYR A 1 94 ? -1.731 -10.502 -2.036 1.00 89.62 94 TYR 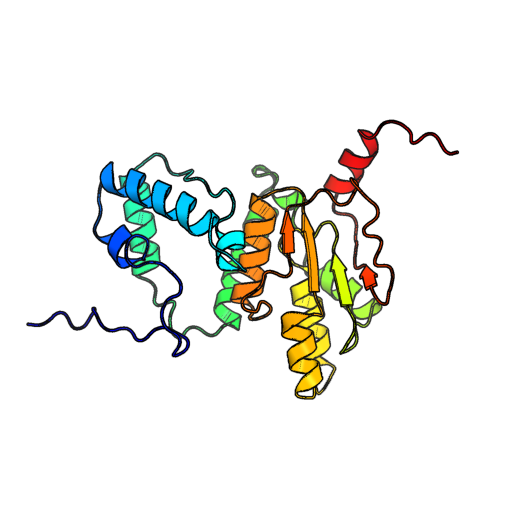A N 1
ATOM 743 C CA . TYR A 1 94 ? -0.667 -9.541 -1.764 1.00 89.62 94 TYR A CA 1
ATOM 744 C C . TYR A 1 94 ? 0.027 -9.832 -0.427 1.00 89.62 94 TYR A C 1
ATOM 746 O O . TYR A 1 94 ? 1.256 -9.861 -0.356 1.00 89.62 94 TYR A O 1
ATOM 754 N N . GLU A 1 95 ? -0.747 -10.147 0.608 1.00 87.25 95 GLU A N 1
ATOM 755 C CA . GLU A 1 95 ? -0.246 -10.557 1.920 1.00 87.25 95 GLU A CA 1
ATOM 756 C C . GLU A 1 95 ? 0.576 -11.845 1.867 1.00 87.25 95 GLU A C 1
ATOM 758 O O . GLU A 1 95 ? 1.655 -11.907 2.460 1.00 87.25 95 GLU A O 1
ATOM 763 N N . GLY A 1 96 ? 0.127 -12.849 1.113 1.00 87.56 96 GLY A N 1
ATOM 764 C CA . GLY A 1 96 ? 0.876 -14.089 0.918 1.00 87.56 96 GLY A CA 1
ATOM 765 C C . GLY A 1 96 ? 2.236 -13.852 0.255 1.00 87.56 96 GLY A C 1
ATOM 766 O O . GLY A 1 96 ? 3.240 -14.443 0.660 1.00 87.56 96 GLY A O 1
ATOM 767 N N . LEU A 1 97 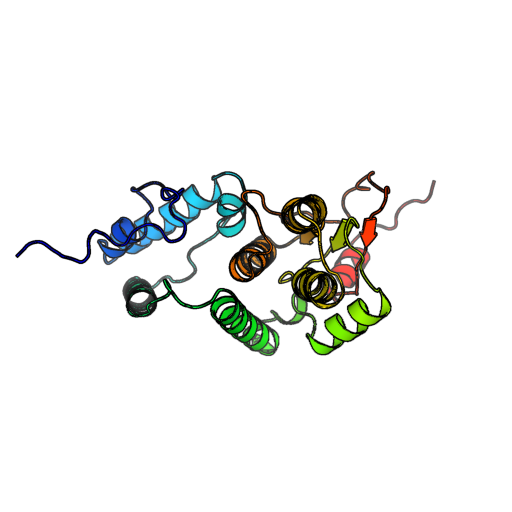? 2.302 -12.945 -0.726 1.00 88.19 97 LEU A N 1
ATOM 768 C CA . LEU A 1 97 ? 3.561 -12.556 -1.368 1.00 88.19 97 LEU A CA 1
ATOM 769 C C . LEU A 1 97 ? 4.492 -11.807 -0.406 1.00 88.19 97 LEU A C 1
ATOM 771 O O . LEU A 1 97 ? 5.690 -12.099 -0.377 1.00 88.19 97 LEU A O 1
ATOM 775 N N . LEU A 1 98 ? 3.957 -10.885 0.402 1.00 86.75 98 LEU A N 1
ATOM 776 C CA . LEU A 1 98 ? 4.727 -10.169 1.423 1.00 86.75 98 LEU A CA 1
ATOM 777 C C . LEU A 1 98 ? 5.287 -11.118 2.484 1.00 86.75 98 LEU A C 1
ATOM 779 O O . LEU A 1 98 ? 6.470 -11.036 2.812 1.00 86.75 98 LEU A O 1
ATOM 783 N N . GLN A 1 99 ? 4.467 -12.044 2.982 1.00 84.56 99 GLN A N 1
ATOM 784 C CA . GLN A 1 99 ? 4.887 -13.040 3.962 1.00 84.56 99 GLN A CA 1
ATOM 785 C C . GLN A 1 99 ? 5.995 -13.933 3.399 1.00 84.56 99 GLN A C 1
ATOM 787 O O . GLN A 1 99 ? 7.034 -14.097 4.034 1.00 84.56 99 GLN A O 1
ATOM 792 N N . LYS A 1 100 ? 5.825 -14.446 2.176 1.00 85.12 100 LYS A N 1
ATOM 793 C CA . LYS A 1 100 ? 6.842 -15.280 1.526 1.00 85.12 100 LYS A CA 1
ATOM 794 C C . LYS A 1 100 ? 8.156 -14.527 1.312 1.00 85.12 100 LYS A C 1
ATOM 796 O O . LYS A 1 100 ? 9.225 -15.114 1.438 1.00 85.12 100 LYS A O 1
ATOM 801 N N . ASN A 1 101 ? 8.089 -13.233 0.994 1.00 80.75 101 ASN A N 1
ATOM 802 C CA . ASN A 1 101 ? 9.277 -12.394 0.861 1.00 80.75 101 ASN A CA 1
ATOM 803 C C . ASN A 1 101 ? 9.967 -12.153 2.214 1.00 80.75 101 ASN A C 1
ATOM 805 O O . ASN A 1 101 ? 11.191 -12.180 2.284 1.00 80.75 101 ASN A O 1
ATOM 809 N N . ALA A 1 102 ? 9.195 -11.965 3.285 1.00 76.50 102 ALA A N 1
ATOM 810 C CA . ALA A 1 102 ? 9.711 -11.779 4.637 1.00 76.50 102 ALA A CA 1
ATOM 811 C C . ALA A 1 102 ? 10.351 -13.043 5.233 1.00 76.50 102 ALA A C 1
ATOM 813 O O . ALA A 1 102 ? 11.336 -12.943 5.965 1.00 76.50 102 ALA A O 1
ATOM 814 N N . GLU A 1 103 ? 9.803 -14.219 4.920 1.00 77.12 103 GLU A N 1
ATOM 815 C CA . GLU A 1 103 ? 10.338 -15.524 5.330 1.00 77.12 103 GLU A CA 1
ATOM 816 C C . GLU A 1 103 ? 11.631 -15.892 4.585 1.00 77.12 103 GLU A C 1
ATOM 818 O O . GLU A 1 103 ? 12.417 -16.708 5.075 1.00 77.12 103 GLU A O 1
ATOM 823 N N . ASP A 1 104 ? 11.896 -15.273 3.429 1.00 76.31 104 ASP A N 1
ATOM 824 C CA . ASP A 1 104 ? 13.158 -15.441 2.717 1.00 76.31 104 ASP A CA 1
ATOM 825 C C . ASP A 1 104 ? 14.293 -14.692 3.436 1.00 76.31 104 ASP A C 1
ATOM 827 O O . ASP A 1 104 ? 14.570 -13.508 3.214 1.00 76.31 104 ASP A O 1
ATOM 831 N N . VAL A 1 105 ? 14.987 -15.427 4.307 1.00 57.12 105 VAL A N 1
ATOM 832 C CA . VAL A 1 105 ? 16.112 -14.958 5.131 1.00 57.12 105 VAL A CA 1
ATOM 833 C C . VAL A 1 105 ? 17.219 -14.299 4.295 1.00 57.12 105 VAL A C 1
ATOM 835 O O . VAL A 1 105 ? 17.931 -13.430 4.796 1.00 57.12 105 VAL A O 1
ATOM 838 N N . LYS A 1 106 ? 17.360 -14.651 3.009 1.00 58.44 106 LYS A N 1
ATOM 839 C CA . LYS A 1 106 ? 18.385 -14.068 2.128 1.00 58.44 106 LYS A CA 1
ATOM 840 C C . LYS A 1 106 ? 18.080 -12.624 1.723 1.00 58.44 106 LYS A C 1
ATOM 842 O O . LYS A 1 106 ? 19.005 -11.898 1.370 1.00 58.44 106 LYS A O 1
ATOM 847 N N . GLY A 1 107 ? 16.813 -12.210 1.764 1.00 60.09 107 GLY A N 1
ATOM 848 C CA . GLY A 1 107 ? 16.365 -10.892 1.308 1.00 60.09 107 GLY A CA 1
ATOM 849 C C . GLY A 1 107 ? 16.378 -9.800 2.379 1.00 60.09 107 GLY A C 1
ATOM 850 O O . GLY A 1 107 ? 16.208 -8.631 2.045 1.00 60.09 107 GLY A O 1
ATOM 851 N N . GLY A 1 108 ? 16.540 -10.149 3.662 1.00 62.09 108 GLY A N 1
ATOM 852 C CA . GLY A 1 108 ? 16.498 -9.183 4.770 1.00 62.09 108 GLY A CA 1
ATOM 853 C C . GLY A 1 108 ? 15.138 -8.493 4.970 1.00 62.09 108 GLY A C 1
ATOM 854 O O . GLY A 1 108 ? 15.030 -7.576 5.781 1.00 62.09 108 GLY A O 1
ATOM 855 N N . ALA A 1 109 ? 14.091 -8.921 4.257 1.00 63.56 109 ALA A N 1
ATOM 856 C CA . ALA A 1 109 ? 12.752 -8.335 4.317 1.00 63.56 109 ALA A CA 1
ATOM 857 C C . ALA A 1 109 ? 11.998 -8.670 5.617 1.00 63.56 109 ALA A C 1
ATOM 859 O O . ALA A 1 109 ? 11.085 -7.941 6.005 1.00 63.56 109 ALA A O 1
ATOM 860 N N . GLY A 1 110 ? 12.424 -9.714 6.340 1.00 63.69 110 GLY A N 1
ATOM 861 C CA . GLY A 1 110 ? 11.857 -10.094 7.638 1.00 63.69 110 GLY A CA 1
ATOM 862 C C . GLY A 1 110 ? 11.928 -8.996 8.706 1.00 63.69 110 GLY A C 1
ATOM 863 O O . GLY A 1 110 ? 11.126 -8.998 9.631 1.00 63.69 110 GLY A O 1
ATOM 864 N N . GLN A 1 111 ? 12.816 -8.004 8.558 1.00 70.00 111 GLN A N 1
ATOM 865 C CA . GLN A 1 111 ? 12.906 -6.857 9.475 1.00 70.00 111 GLN A CA 1
ATOM 866 C C . GLN A 1 111 ? 11.743 -5.857 9.359 1.00 70.00 111 GLN A C 1
ATOM 868 O O . GLN A 1 111 ? 11.719 -4.884 10.104 1.00 70.00 111 GLN A O 1
ATOM 873 N N . TYR A 1 112 ? 10.830 -6.036 8.402 1.00 70.31 112 TYR A N 1
ATOM 874 C CA . TYR A 1 112 ? 9.667 -5.162 8.188 1.00 70.31 112 TYR A CA 1
ATOM 875 C C . TYR A 1 112 ? 8.338 -5.906 8.357 1.00 70.31 112 TYR A C 1
ATOM 877 O O . TYR A 1 112 ? 7.268 -5.344 8.114 1.00 70.31 112 TYR A O 1
ATOM 885 N N . PHE A 1 113 ? 8.397 -7.181 8.748 1.00 77.25 113 PHE A N 1
ATOM 886 C CA . PHE A 1 113 ? 7.246 -8.064 8.831 1.00 77.25 113 PHE A CA 1
ATOM 887 C C . PHE A 1 113 ? 7.149 -8.687 10.219 1.00 77.25 113 PHE A C 1
ATOM 889 O O . PHE A 1 113 ? 8.116 -9.223 10.752 1.00 77.25 113 PHE A O 1
ATOM 896 N N . THR A 1 114 ? 5.949 -8.655 10.793 1.00 81.44 114 THR A N 1
ATOM 897 C CA . THR A 1 114 ? 5.642 -9.345 12.049 1.00 81.44 114 THR A CA 1
ATOM 898 C C . THR A 1 114 ? 4.671 -10.494 11.762 1.00 81.44 114 THR A C 1
ATOM 900 O O . THR A 1 114 ? 3.658 -10.263 11.095 1.00 81.44 114 THR A O 1
ATOM 903 N N . PRO A 1 115 ? 4.922 -11.724 12.258 1.00 84.88 115 PRO A N 1
ATOM 904 C CA . PRO A 1 115 ? 4.037 -12.862 12.026 1.00 84.88 115 PRO A CA 1
ATOM 905 C C . PRO A 1 115 ? 2.584 -12.579 12.421 1.00 84.88 115 PRO A C 1
ATOM 907 O O . PRO A 1 115 ? 2.296 -12.104 13.522 1.00 84.88 115 PRO A O 1
ATOM 910 N N . ARG A 1 116 ? 1.645 -12.938 11.542 1.00 86.50 116 ARG A N 1
ATOM 911 C CA . ARG A 1 116 ? 0.215 -12.616 11.696 1.00 86.50 116 ARG A CA 1
ATOM 912 C C . ARG A 1 116 ? -0.404 -13.176 12.972 1.00 86.50 116 ARG A C 1
ATOM 914 O O . ARG A 1 116 ? -1.242 -12.514 13.576 1.00 86.50 116 ARG A O 1
ATOM 921 N N . ALA A 1 117 ? 0.025 -14.362 13.399 1.00 89.44 117 ALA A N 1
ATOM 922 C CA . ALA A 1 117 ? -0.433 -14.969 14.646 1.00 89.44 117 ALA A CA 1
ATOM 923 C C . ALA A 1 117 ? -0.090 -14.103 15.872 1.00 89.44 117 ALA A C 1
ATOM 925 O O . ALA A 1 117 ? -0.930 -13.934 16.753 1.00 89.44 117 ALA A O 1
ATOM 926 N N . LEU A 1 118 ? 1.103 -13.495 15.892 1.00 89.50 118 LEU A N 1
ATOM 927 C CA . LEU A 1 118 ? 1.523 -12.607 16.975 1.00 89.50 118 LEU A CA 1
ATOM 928 C C . LEU A 1 118 ? 0.710 -11.309 16.973 1.00 89.50 118 LEU A C 1
ATOM 930 O O . LEU A 1 118 ? 0.217 -10.893 18.017 1.00 89.50 118 LEU A O 1
ATOM 934 N N . ILE A 1 119 ? 0.512 -10.704 15.798 1.00 90.19 119 ILE A N 1
ATOM 935 C CA . ILE A 1 119 ? -0.309 -9.492 15.660 1.00 90.19 119 ILE A CA 1
ATOM 936 C C . ILE A 1 119 ? -1.740 -9.750 16.157 1.00 90.19 119 ILE A C 1
ATOM 938 O O . ILE A 1 119 ? -2.269 -8.948 16.923 1.00 90.19 119 ILE A O 1
ATOM 942 N N . LYS A 1 120 ? -2.359 -10.874 15.765 1.00 91.25 120 LYS A N 1
ATOM 943 C CA . LYS A 1 120 ? -3.712 -11.264 16.207 1.00 91.25 120 LYS A CA 1
ATOM 944 C C . LYS A 1 120 ? -3.810 -11.370 17.723 1.00 91.25 120 LYS A C 1
ATOM 946 O O . LYS A 1 120 ? -4.656 -10.700 18.304 1.00 91.25 120 LYS A O 1
ATOM 951 N N . ALA A 1 121 ? -2.899 -12.112 18.351 1.00 91.62 121 ALA A N 1
ATOM 952 C CA . ALA A 1 121 ? -2.876 -12.250 19.805 1.00 91.62 121 ALA A CA 1
ATOM 953 C C . ALA A 1 121 ? -2.755 -10.889 20.515 1.00 91.62 121 ALA A C 1
ATOM 955 O O . ALA A 1 121 ? -3.461 -10.622 21.485 1.00 91.62 121 ALA A O 1
ATOM 956 N N . LEU A 1 122 ? -1.902 -9.992 20.009 1.00 88.62 122 LEU A N 1
ATOM 957 C CA . LEU A 1 122 ? -1.734 -8.654 20.581 1.00 88.62 122 LEU A CA 1
ATOM 958 C C . LEU A 1 122 ? -2.991 -7.793 20.427 1.00 88.62 122 LEU A C 1
ATOM 960 O O . LEU A 1 122 ? -3.422 -7.157 21.386 1.00 88.62 122 LEU A O 1
ATOM 964 N N . VAL A 1 123 ? -3.604 -7.778 19.243 1.00 89.44 123 VAL A N 1
ATOM 965 C CA . VAL A 1 123 ? -4.831 -7.008 18.992 1.00 89.44 123 VAL A CA 1
ATOM 966 C C . VAL A 1 123 ? -6.000 -7.534 19.830 1.00 89.44 123 VAL A C 1
ATOM 968 O O . VAL A 1 123 ? -6.777 -6.735 20.352 1.00 89.44 123 VAL A O 1
ATOM 971 N N . GLU A 1 124 ? -6.107 -8.851 20.012 1.00 89.88 124 GLU A N 1
ATOM 972 C CA . GLU A 1 124 ? -7.121 -9.474 20.872 1.00 89.88 124 GLU A CA 1
ATOM 973 C C . GLU A 1 124 ? -7.006 -9.029 22.333 1.00 89.88 124 GLU A C 1
ATOM 975 O O . GLU A 1 124 ? -8.025 -8.761 22.969 1.00 89.88 124 GLU A O 1
ATOM 980 N N . VAL A 1 125 ? -5.783 -8.893 22.854 1.00 88.69 125 VAL A N 1
ATOM 981 C CA . VAL A 1 125 ? -5.541 -8.381 24.213 1.00 88.69 125 VAL A CA 1
ATOM 982 C C . VAL A 1 125 ? -5.817 -6.879 24.301 1.00 88.69 125 VAL A C 1
ATOM 984 O O . VAL A 1 125 ? -6.389 -6.414 25.284 1.00 88.69 125 VAL A O 1
ATOM 987 N N . MET A 1 126 ? -5.433 -6.115 23.276 1.00 85.62 126 MET A N 1
ATOM 988 C CA . MET A 1 126 ? -5.581 -4.655 23.258 1.00 85.62 126 MET A CA 1
ATOM 989 C C . MET A 1 126 ? -7.033 -4.188 23.087 1.00 85.62 126 MET A C 1
ATOM 991 O O . MET A 1 126 ? -7.359 -3.084 23.518 1.00 85.62 126 MET A O 1
ATOM 995 N N . GLN A 1 127 ? -7.898 -5.012 22.484 1.00 87.38 127 GLN A N 1
ATOM 996 C CA . GLN A 1 127 ? -9.337 -4.765 22.304 1.00 87.38 127 GLN A CA 1
ATOM 997 C C . GLN A 1 127 ? -9.665 -3.364 21.745 1.00 87.38 127 GLN A C 1
ATOM 999 O O . GLN A 1 127 ? -10.304 -2.554 22.431 1.00 87.38 127 GLN A O 1
ATOM 1004 N N . PRO A 1 128 ? -9.236 -3.048 20.505 1.00 88.31 128 PRO A N 1
ATOM 1005 C CA . PRO A 1 128 ? -9.505 -1.749 19.900 1.00 88.31 128 PRO A CA 1
ATOM 1006 C C . PRO A 1 128 ? -11.011 -1.510 19.724 1.00 88.31 128 PRO A C 1
ATOM 1008 O O . PRO A 1 128 ? -11.764 -2.411 19.353 1.00 88.31 128 PRO A O 1
ATOM 1011 N N . LYS A 1 129 ? -11.455 -0.273 19.964 1.00 88.06 129 LYS A N 1
ATOM 1012 C CA . LYS A 1 129 ? -12.871 0.120 19.929 1.00 88.06 129 LYS A CA 1
ATOM 1013 C C . LYS A 1 129 ? -13.167 1.107 18.796 1.00 88.06 129 LYS A C 1
ATOM 1015 O O . LYS A 1 129 ? -12.305 1.913 18.435 1.00 88.06 129 LYS A O 1
ATOM 1020 N N . PRO A 1 130 ? -14.409 1.128 18.279 1.00 91.25 130 PRO A N 1
ATOM 1021 C CA . PRO A 1 130 ? -14.845 2.154 17.338 1.00 91.25 130 PRO A CA 1
ATOM 1022 C C . PRO A 1 130 ? -14.615 3.568 17.885 1.00 91.25 130 PRO A C 1
ATOM 1024 O O . PRO A 1 130 ? -14.870 3.834 19.059 1.00 91.25 130 PRO A O 1
ATOM 1027 N N . GLY A 1 131 ? -14.156 4.485 17.030 1.00 87.69 131 GLY A N 1
ATOM 1028 C CA . GLY A 1 131 ? -13.882 5.876 17.413 1.00 87.69 131 GLY A CA 1
ATOM 1029 C C . GLY A 1 131 ? -12.511 6.113 18.058 1.00 87.69 131 GLY A C 1
ATOM 1030 O O . GLY A 1 131 ? -12.171 7.259 18.343 1.00 87.69 131 GLY A O 1
ATOM 1031 N N . GLN A 1 132 ? -11.705 5.069 18.272 1.00 87.50 132 GLN A N 1
ATOM 1032 C CA . GLN A 1 132 ? -10.330 5.215 18.750 1.00 87.50 132 GLN A CA 1
ATOM 1033 C C . GLN A 1 132 ? -9.352 5.453 17.599 1.00 87.50 132 GLN A C 1
ATOM 1035 O O . GLN A 1 132 ? -9.530 4.934 16.493 1.00 87.50 132 GLN A O 1
ATOM 1040 N N . ARG A 1 133 ? -8.299 6.223 17.887 1.00 87.81 133 ARG A N 1
ATOM 1041 C CA . ARG A 1 133 ? -7.141 6.379 17.007 1.00 87.81 133 ARG A CA 1
ATOM 1042 C C . ARG A 1 133 ? -6.073 5.361 17.390 1.00 87.81 133 ARG A C 1
ATOM 1044 O O . ARG A 1 133 ? -5.768 5.189 18.568 1.00 87.81 133 ARG A O 1
ATOM 1051 N N . ILE A 1 134 ? -5.508 4.713 16.387 1.00 88.19 134 ILE A N 1
ATOM 1052 C CA . ILE A 1 134 ? -4.499 3.668 16.475 1.00 88.19 134 ILE A CA 1
ATOM 1053 C C . ILE A 1 134 ? -3.274 4.154 15.709 1.00 88.19 134 ILE A C 1
ATOM 1055 O O . ILE A 1 134 ? -3.362 4.481 14.523 1.00 88.19 134 ILE A O 1
ATOM 1059 N N . CYS A 1 135 ? -2.139 4.195 16.398 1.00 88.12 135 CYS A N 1
ATOM 1060 C CA . CYS A 1 135 ? -0.866 4.599 15.827 1.00 88.12 135 CYS A CA 1
ATOM 1061 C C . CYS A 1 135 ? 0.130 3.446 15.823 1.00 88.12 135 CYS A C 1
ATOM 1063 O O . CYS A 1 135 ? 0.265 2.754 16.832 1.00 88.12 135 CYS A O 1
ATOM 1065 N N . ASP A 1 136 ? 0.851 3.292 14.715 1.00 88.44 136 ASP A N 1
ATOM 1066 C CA . ASP A 1 136 ? 2.021 2.420 14.623 1.00 88.44 136 ASP A CA 1
ATOM 1067 C C . ASP A 1 136 ? 3.233 3.224 14.100 1.00 88.44 136 ASP A C 1
ATOM 1069 O O . ASP A 1 136 ? 3.265 3.600 12.923 1.00 88.44 136 ASP A O 1
ATOM 1073 N N . PRO A 1 137 ? 4.221 3.547 14.956 1.00 86.00 137 PRO A N 1
ATOM 1074 C CA . PRO A 1 137 ? 5.380 4.360 14.594 1.00 86.00 137 PRO A CA 1
ATOM 1075 C C . PRO A 1 137 ? 6.454 3.601 13.795 1.00 86.00 137 PRO A C 1
ATOM 1077 O O . PRO A 1 137 ? 7.451 4.218 13.416 1.00 86.00 137 PRO A O 1
ATOM 1080 N N . ALA A 1 138 ? 6.291 2.294 13.576 1.00 85.50 138 ALA A N 1
ATOM 1081 C CA . ALA A 1 138 ? 7.131 1.482 12.698 1.00 85.50 138 ALA A CA 1
ATOM 1082 C C . ALA A 1 138 ? 6.247 0.470 11.962 1.00 85.50 138 ALA A C 1
ATOM 1084 O O . ALA A 1 138 ? 6.348 -0.742 12.160 1.00 85.50 138 ALA A O 1
ATOM 1085 N N . CYS A 1 139 ? 5.343 1.002 11.138 1.00 87.81 139 CYS A N 1
ATOM 1086 C CA . CYS A 1 139 ? 4.180 0.269 10.657 1.00 87.81 139 CYS A CA 1
ATOM 1087 C C . CYS A 1 139 ? 4.496 -0.895 9.716 1.00 87.81 139 CYS A C 1
ATOM 1089 O O . CYS A 1 139 ? 3.613 -1.730 9.481 1.00 87.81 139 CYS A O 1
ATOM 1091 N N . GLY A 1 140 ? 5.721 -0.989 9.186 1.00 89.88 140 GLY A N 1
ATOM 1092 C CA . GLY A 1 140 ? 6.117 -2.099 8.332 1.00 89.88 140 GLY A CA 1
ATOM 1093 C C . GLY A 1 140 ? 5.163 -2.229 7.145 1.00 89.88 140 GLY A C 1
ATOM 1094 O O . GLY A 1 140 ? 4.780 -1.245 6.520 1.00 89.88 140 GLY A O 1
ATOM 1095 N N . THR A 1 141 ? 4.692 -3.443 6.869 1.00 90.88 141 THR A N 1
ATOM 1096 C CA . THR A 1 141 ? 3.685 -3.694 5.821 1.00 90.88 141 THR A CA 1
ATOM 1097 C C . THR A 1 141 ? 2.245 -3.309 6.202 1.00 90.88 141 THR A C 1
ATOM 1099 O O . THR A 1 141 ? 1.321 -3.604 5.446 1.00 90.88 141 THR A O 1
ATOM 1102 N N . GLY A 1 142 ? 2.013 -2.664 7.349 1.00 91.44 142 GLY A N 1
ATOM 1103 C CA . GLY A 1 142 ? 0.681 -2.245 7.818 1.00 91.44 142 GLY A CA 1
ATOM 1104 C C . GLY A 1 142 ? -0.056 -3.322 8.600 1.00 91.44 142 GLY A C 1
ATOM 1105 O O . GLY A 1 142 ? -1.286 -3.337 8.673 1.00 91.44 142 GLY A O 1
ATOM 1106 N N . GLY A 1 143 ? 0.688 -4.272 9.164 1.00 91.62 143 GLY A N 1
ATOM 1107 C CA . GLY A 1 143 ? 0.094 -5.507 9.618 1.00 91.62 143 GLY A CA 1
ATOM 1108 C C . GLY A 1 143 ? -0.865 -5.376 10.803 1.00 91.62 143 GLY A C 1
ATOM 1109 O O . GLY A 1 143 ? -1.913 -6.026 10.811 1.00 91.62 143 GLY A O 1
ATOM 1110 N N . PHE A 1 144 ? -0.535 -4.505 11.756 1.00 91.31 144 PHE A N 1
ATOM 1111 C CA . PHE A 1 144 ? -1.398 -4.179 12.890 1.00 91.31 144 PHE A CA 1
ATOM 1112 C C . PHE A 1 144 ? -2.701 -3.511 12.455 1.00 91.31 144 PHE A C 1
ATOM 1114 O O . PHE A 1 144 ? -3.750 -3.819 13.015 1.00 91.31 144 PHE A O 1
ATOM 1121 N N . PHE A 1 145 ? -2.664 -2.653 11.433 1.00 93.12 145 PHE A N 1
ATOM 1122 C CA . PHE A 1 145 ? -3.852 -1.950 10.948 1.00 93.12 145 PHE A CA 1
ATOM 1123 C C . PHE A 1 145 ? -4.875 -2.903 10.336 1.00 93.12 145 PHE A C 1
ATOM 1125 O O . PHE A 1 145 ? -6.054 -2.795 10.662 1.00 93.12 145 PHE A O 1
ATOM 1132 N N . LEU A 1 146 ? -4.429 -3.873 9.527 1.00 92.62 146 LEU A N 1
ATOM 1133 C CA . LEU A 1 146 ? -5.315 -4.894 8.956 1.00 92.62 146 LEU A CA 1
ATOM 1134 C C . LEU A 1 146 ? -6.053 -5.662 10.059 1.00 92.62 146 LEU A C 1
ATOM 1136 O O . LEU A 1 146 ? -7.278 -5.728 10.078 1.00 92.62 146 LEU A O 1
ATOM 1140 N N . VAL A 1 147 ? -5.304 -6.186 11.032 1.00 93.19 147 VAL A N 1
ATOM 1141 C CA . VAL A 1 147 ? -5.869 -7.008 12.110 1.00 93.19 147 VAL A CA 1
ATOM 1142 C C . VAL A 1 147 ? -6.746 -6.180 13.055 1.00 93.19 147 VAL A C 1
ATOM 1144 O O . VAL A 1 147 ? -7.776 -6.667 13.517 1.00 93.19 147 VAL A O 1
ATOM 1147 N N . ALA A 1 148 ? -6.379 -4.928 13.332 1.00 92.50 148 ALA A N 1
ATOM 1148 C CA . ALA A 1 148 ? -7.195 -4.024 14.135 1.00 92.50 148 ALA A CA 1
ATOM 1149 C C . ALA A 1 148 ? -8.503 -3.645 13.426 1.00 92.50 148 ALA A C 1
ATOM 1151 O O . ALA A 1 148 ? -9.558 -3.662 14.060 1.00 92.50 148 ALA A O 1
ATOM 1152 N N . ASN A 1 149 ? -8.463 -3.356 12.121 1.00 93.56 149 ASN A N 1
ATOM 1153 C CA . ASN A 1 149 ? -9.661 -3.106 11.320 1.00 93.56 149 ASN A CA 1
ATOM 1154 C C . ASN A 1 149 ? -10.598 -4.321 11.331 1.00 93.56 149 ASN A C 1
ATOM 1156 O O . ASN A 1 149 ? -11.794 -4.187 11.597 1.00 93.56 149 ASN A O 1
ATOM 1160 N N . ASP A 1 150 ? -10.045 -5.512 11.117 1.00 92.88 150 ASP A N 1
ATOM 1161 C CA . ASP A 1 150 ? -10.773 -6.776 11.191 1.00 92.88 150 ASP A CA 1
ATOM 1162 C C . ASP A 1 150 ? -11.415 -6.997 12.559 1.00 92.88 150 ASP A C 1
ATOM 1164 O O . ASP A 1 150 ? -12.584 -7.362 12.649 1.00 92.88 150 ASP A O 1
ATOM 1168 N N . ASN A 1 151 ? -10.669 -6.766 13.640 1.00 93.44 151 ASN A N 1
ATOM 1169 C CA . ASN A 1 151 ? -11.182 -6.925 14.994 1.00 93.44 151 ASN A CA 1
ATOM 1170 C C . ASN A 1 151 ? -12.356 -5.968 15.259 1.00 93.44 151 ASN A C 1
ATOM 1172 O O . ASN A 1 151 ? -13.403 -6.399 15.743 1.00 93.44 151 ASN A O 1
ATOM 1176 N N . ILE A 1 152 ? -12.223 -4.693 14.875 1.00 93.56 152 ILE A N 1
ATOM 1177 C CA . ILE A 1 152 ? -13.282 -3.691 15.052 1.00 93.56 152 ILE A CA 1
ATOM 1178 C C . ILE A 1 152 ? -14.526 -4.066 14.233 1.00 93.56 152 ILE A C 1
ATOM 1180 O O . ILE A 1 152 ? -15.644 -4.016 14.745 1.00 93.56 152 ILE A O 1
ATOM 1184 N N . THR A 1 153 ? -14.357 -4.448 12.967 1.00 93.06 153 THR A N 1
ATOM 1185 C CA . THR A 1 153 ? -15.482 -4.760 12.068 1.00 93.06 153 THR A CA 1
ATOM 1186 C C . THR A 1 153 ? -16.193 -6.065 12.423 1.00 93.06 153 THR A C 1
ATOM 1188 O O . THR A 1 153 ? -17.410 -6.144 12.264 1.00 93.06 153 THR A O 1
ATOM 1191 N N . LYS A 1 154 ? -15.472 -7.068 12.944 1.00 93.75 154 LYS A N 1
ATOM 1192 C CA . LYS A 1 154 ? -16.039 -8.357 13.376 1.00 93.75 154 LYS A CA 1
ATOM 1193 C C . LYS A 1 154 ? -16.763 -8.264 14.720 1.00 93.75 154 LYS A C 1
ATOM 1195 O O . LYS A 1 154 ? -17.799 -8.900 14.892 1.00 93.75 154 LYS A O 1
ATOM 1200 N N . ASN A 1 155 ? -16.248 -7.468 15.659 1.00 94.38 155 ASN A N 1
ATOM 1201 C CA . ASN A 1 155 ? -16.761 -7.430 17.033 1.00 94.38 155 ASN A CA 1
ATOM 1202 C C . ASN A 1 155 ? -17.792 -6.321 17.293 1.00 94.38 155 ASN A C 1
ATOM 1204 O O . ASN A 1 155 ? -18.489 -6.369 18.307 1.00 94.38 155 ASN A O 1
ATOM 1208 N N . TYR A 1 156 ? -17.918 -5.327 16.405 1.00 94.56 156 TYR A N 1
ATOM 1209 C CA . TYR A 1 156 ? -18.808 -4.183 16.613 1.00 94.56 156 TYR A CA 1
ATOM 1210 C C . TYR A 1 156 ? -19.726 -3.918 15.419 1.00 94.56 156 TYR A C 1
ATOM 1212 O O . TYR A 1 156 ? -19.310 -3.873 14.263 1.00 94.56 156 TYR A O 1
ATOM 1220 N N . LYS A 1 157 ? -20.998 -3.624 15.711 1.00 94.69 157 LYS A N 1
ATOM 1221 C CA . LYS A 1 157 ? -21.945 -3.114 14.716 1.00 94.69 157 LYS A CA 1
ATOM 1222 C C . LYS A 1 157 ? -21.787 -1.600 14.586 1.00 94.69 157 LYS A C 1
ATOM 1224 O O . LYS A 1 157 ? -22.331 -0.848 15.387 1.00 94.69 157 LYS A O 1
ATOM 1229 N N . LEU A 1 158 ? -21.040 -1.174 13.572 1.00 94.44 158 LEU A N 1
ATOM 1230 C CA . LEU A 1 158 ? -20.704 0.234 13.363 1.00 94.44 158 LEU A CA 1
ATOM 1231 C C . LEU A 1 158 ? -21.867 1.032 12.763 1.00 94.44 158 LEU A C 1
ATOM 1233 O O . LEU A 1 158 ? -22.461 0.621 11.757 1.00 94.44 158 LEU A O 1
ATOM 1237 N N . ASP A 1 159 ? -22.132 2.211 13.320 1.00 94.56 159 ASP A N 1
ATOM 1238 C CA . ASP A 1 159 ? -22.987 3.211 12.679 1.00 94.56 159 ASP A CA 1
ATOM 1239 C C . ASP A 1 159 ? -22.271 3.915 11.502 1.00 94.56 159 ASP A C 1
ATOM 1241 O O . ASP A 1 159 ? -21.095 3.679 11.211 1.00 94.56 159 ASP A O 1
ATOM 1245 N N . LYS A 1 160 ? -22.986 4.784 10.775 1.00 93.50 160 LYS A N 1
ATOM 1246 C CA . LYS A 1 160 ? -22.429 5.492 9.609 1.00 93.50 160 LYS A CA 1
ATOM 1247 C C . LYS A 1 160 ? -21.244 6.397 9.978 1.00 93.50 160 LYS A C 1
ATOM 1249 O O . LYS A 1 160 ? -20.286 6.469 9.209 1.00 93.50 160 LYS A O 1
ATOM 1254 N N . ALA A 1 161 ? -21.301 7.077 11.122 1.00 94.12 161 ALA A N 1
ATOM 1255 C CA . ALA A 1 161 ? -20.240 7.972 11.573 1.00 94.12 161 ALA A CA 1
ATOM 1256 C C . ALA A 1 161 ? -18.996 7.178 11.995 1.00 94.12 161 ALA A C 1
ATOM 1258 O O . ALA A 1 161 ? -17.885 7.523 11.600 1.00 94.12 161 ALA A O 1
ATOM 1259 N N . GLN A 1 162 ? -19.178 6.066 12.704 1.00 93.75 162 GLN A N 1
ATOM 1260 C CA . GLN A 1 162 ? -18.112 5.153 13.108 1.00 93.75 162 GLN A CA 1
ATOM 1261 C C . GLN A 1 162 ? -17.443 4.479 11.911 1.00 93.75 162 GLN A C 1
ATOM 1263 O O . GLN A 1 162 ? -16.221 4.379 11.888 1.00 93.75 162 GLN A O 1
ATOM 1268 N N . LYS A 1 163 ? -18.203 4.079 10.883 1.00 91.44 163 LYS A N 1
ATOM 1269 C CA . LYS A 1 163 ? -17.631 3.576 9.620 1.00 91.44 163 LYS A CA 1
ATOM 1270 C C . LYS A 1 163 ? -16.768 4.631 8.931 1.00 91.44 163 LYS A C 1
ATOM 1272 O O . LYS A 1 163 ? -15.670 4.326 8.475 1.00 91.44 163 LYS A O 1
ATOM 1277 N N . GLN A 1 164 ? -17.244 5.875 8.880 1.00 90.25 164 GLN A N 1
ATOM 1278 C CA . GLN A 1 164 ? -16.482 6.977 8.293 1.00 90.25 164 GLN A CA 1
ATOM 1279 C C . GLN A 1 164 ? -15.219 7.290 9.105 1.00 90.25 164 GLN A C 1
ATOM 1281 O O . GLN A 1 164 ? -14.173 7.584 8.526 1.00 90.25 164 GLN A O 1
ATOM 1286 N N . PHE A 1 165 ? -15.302 7.217 10.433 1.00 91.06 165 PHE A N 1
ATOM 1287 C CA . PHE A 1 165 ? -14.160 7.405 11.318 1.00 91.06 165 PHE A CA 1
ATOM 1288 C C . PHE A 1 165 ? -13.122 6.291 11.132 1.00 91.06 165 PHE A C 1
ATOM 1290 O O . PHE A 1 165 ? -11.951 6.593 10.917 1.00 91.06 165 PHE A O 1
ATOM 1297 N N . LEU A 1 166 ? -13.559 5.027 11.112 1.00 90.62 166 LEU A N 1
ATOM 1298 C CA . LEU A 1 166 ? -12.694 3.867 10.882 1.00 90.62 166 LEU A CA 1
ATOM 1299 C C . LEU A 1 166 ? -11.913 3.995 9.572 1.00 90.62 166 LEU A C 1
ATOM 1301 O O . LEU A 1 166 ? -10.707 3.777 9.548 1.00 90.62 166 LEU A O 1
ATOM 1305 N N . LYS A 1 167 ? -12.590 4.433 8.506 1.00 87.25 167 LYS A N 1
ATOM 1306 C CA . LYS A 1 167 ? -11.988 4.565 7.178 1.00 87.25 167 LYS A CA 1
ATOM 1307 C C . LYS A 1 167 ? -10.964 5.701 7.053 1.00 87.25 167 LYS A C 1
ATOM 1309 O O . LYS A 1 167 ? -10.040 5.580 6.261 1.00 87.25 167 LYS A O 1
ATOM 1314 N N . ASN A 1 168 ? -11.140 6.818 7.765 1.00 86.81 168 ASN A N 1
ATOM 1315 C CA . ASN A 1 168 ? -10.364 8.040 7.478 1.00 86.81 168 ASN A CA 1
ATOM 1316 C C . ASN A 1 168 ? -9.569 8.599 8.662 1.00 86.81 168 ASN A C 1
ATOM 1318 O O . ASN A 1 168 ? -8.764 9.503 8.467 1.00 86.81 168 ASN A O 1
ATOM 1322 N N . GLN A 1 169 ? -9.835 8.149 9.889 1.00 88.38 169 GLN A N 1
ATOM 1323 C CA . GLN A 1 169 ? -9.290 8.773 11.101 1.00 88.38 169 GLN A CA 1
ATOM 1324 C C . GLN A 1 169 ? -8.724 7.776 12.110 1.00 88.38 169 GLN A C 1
ATOM 1326 O O . GLN A 1 169 ? -7.984 8.192 13.000 1.00 88.38 169 GLN A O 1
ATOM 1331 N N . THR A 1 170 ? -9.061 6.487 12.008 1.00 89.75 170 THR A N 1
ATOM 1332 C CA . THR A 1 170 ? -8.594 5.493 12.978 1.00 89.75 170 THR A CA 1
ATOM 1333 C C . THR A 1 170 ? -7.106 5.209 12.853 1.00 89.75 170 THR A C 1
ATOM 1335 O O . THR A 1 170 ? -6.455 5.133 13.882 1.00 89.75 170 THR A O 1
ATOM 1338 N N . PHE A 1 171 ? -6.544 5.068 11.653 1.00 91.31 171 PHE A N 1
ATOM 1339 C CA . PHE A 1 171 ? -5.158 4.616 11.502 1.00 91.31 171 PHE A CA 1
ATOM 1340 C C . PHE A 1 171 ? -4.199 5.765 11.196 1.00 91.31 171 PHE A C 1
ATOM 1342 O O . PHE A 1 171 ? -4.457 6.582 10.312 1.00 91.31 171 PHE A O 1
ATOM 1349 N N . LYS A 1 172 ? -3.062 5.790 11.895 1.00 90.56 172 LYS A N 1
ATOM 1350 C CA . LYS A 1 172 ? -1.902 6.614 11.550 1.00 90.56 172 LYS A CA 1
ATOM 1351 C C . LYS A 1 172 ? -0.638 5.769 11.668 1.00 90.56 172 LYS A C 1
ATOM 1353 O O . LYS A 1 172 ? -0.424 5.123 12.686 1.00 90.56 172 LYS A O 1
ATOM 1358 N N . GLY A 1 173 ? 0.198 5.762 10.640 1.00 89.81 173 GLY A N 1
ATOM 1359 C CA . GLY A 1 173 ? 1.432 4.983 10.648 1.00 89.81 173 GLY A CA 1
ATOM 1360 C C . GLY A 1 173 ? 2.636 5.757 10.155 1.00 89.81 173 GLY A C 1
ATOM 1361 O O . GLY A 1 173 ? 2.509 6.663 9.329 1.00 89.81 173 GLY A O 1
ATOM 1362 N N . PHE A 1 174 ? 3.802 5.358 10.641 1.00 90.00 174 PHE A N 1
ATOM 1363 C CA . PHE A 1 174 ? 5.081 5.898 10.212 1.00 90.00 174 PHE A CA 1
ATOM 1364 C C . PHE A 1 174 ? 6.065 4.763 9.954 1.00 90.00 174 PHE A C 1
ATOM 1366 O O . PHE A 1 174 ? 6.070 3.768 10.673 1.00 90.00 174 PHE A O 1
ATOM 1373 N N . ASP A 1 175 ? 6.897 4.924 8.935 1.00 89.88 175 ASP A N 1
ATOM 1374 C CA . ASP A 1 175 ? 8.082 4.095 8.730 1.00 89.88 175 ASP A CA 1
ATOM 1375 C C . ASP A 1 175 ? 9.180 4.952 8.091 1.00 89.88 175 ASP A C 1
ATOM 1377 O O . ASP A 1 175 ? 8.898 5.892 7.345 1.00 89.88 175 ASP A O 1
ATOM 1381 N N . VAL A 1 176 ? 10.445 4.658 8.376 1.00 87.50 176 VAL A N 1
ATOM 1382 C CA . VAL A 1 176 ? 11.572 5.427 7.832 1.00 87.50 176 VAL A CA 1
ATOM 1383 C C . VAL A 1 176 ? 11.816 5.100 6.356 1.00 87.50 176 VAL A C 1
ATOM 1385 O O . VAL A 1 176 ? 12.276 5.949 5.586 1.00 87.50 176 VAL A O 1
ATOM 1388 N N . ALA A 1 177 ? 11.505 3.872 5.937 1.00 89.38 177 ALA A N 1
ATOM 1389 C CA . ALA A 1 177 ? 11.834 3.382 4.612 1.00 89.38 177 ALA A CA 1
ATOM 1390 C C . ALA A 1 177 ? 10.706 3.667 3.612 1.00 89.38 177 ALA A C 1
ATOM 1392 O O . ALA A 1 177 ? 9.635 3.064 3.652 1.00 89.38 177 ALA A O 1
ATOM 1393 N N . ASP A 1 178 ? 11.004 4.511 2.622 1.00 91.00 178 ASP A N 1
ATOM 1394 C CA . ASP A 1 178 ? 10.132 4.821 1.481 1.00 91.00 178 ASP A CA 1
ATOM 1395 C C . ASP A 1 178 ? 9.477 3.574 0.859 1.00 91.00 178 ASP A C 1
ATOM 1397 O O . ASP A 1 178 ? 8.277 3.549 0.601 1.00 91.00 178 ASP A O 1
ATOM 1401 N N . GLY A 1 179 ? 10.261 2.513 0.642 1.00 90.50 179 GLY A N 1
ATOM 1402 C CA . GLY A 1 179 ? 9.755 1.265 0.071 1.00 90.50 179 GLY A CA 1
ATOM 1403 C C . GLY A 1 179 ? 8.732 0.554 0.945 1.00 90.50 179 GLY A C 1
ATOM 1404 O O . GLY A 1 179 ? 7.750 0.043 0.421 1.00 90.50 179 GLY A O 1
ATOM 1405 N N . VAL A 1 180 ? 8.928 0.570 2.259 1.00 89.94 180 VAL A N 1
ATOM 1406 C CA . VAL A 1 180 ? 8.038 -0.083 3.222 1.00 89.94 180 VAL A CA 1
ATOM 1407 C C . VAL A 1 180 ? 6.720 0.679 3.319 1.00 89.94 180 VAL A C 1
ATOM 1409 O O . VAL A 1 180 ? 5.656 0.070 3.241 1.00 89.94 180 VAL A O 1
ATOM 1412 N N . VAL A 1 181 ? 6.775 2.014 3.339 1.00 93.12 181 VAL A N 1
ATOM 1413 C CA . VAL A 1 181 ? 5.575 2.862 3.297 1.00 93.12 181 VAL A CA 1
ATOM 1414 C C . VAL A 1 181 ? 4.753 2.620 2.031 1.00 93.12 181 VAL A C 1
ATOM 1416 O O . VAL A 1 181 ? 3.531 2.523 2.126 1.00 93.12 181 VAL A O 1
ATOM 1419 N N . ARG A 1 182 ? 5.392 2.452 0.862 1.00 93.88 182 ARG A N 1
ATOM 1420 C CA . ARG A 1 182 ? 4.681 2.083 -0.378 1.00 93.88 182 ARG A CA 1
ATOM 1421 C C . ARG A 1 182 ? 3.956 0.747 -0.242 1.00 93.88 182 ARG A C 1
ATOM 1423 O O . ARG A 1 182 ? 2.784 0.651 -0.602 1.00 93.88 182 ARG A O 1
ATOM 1430 N N . LEU A 1 183 ? 4.638 -0.272 0.291 1.00 92.44 183 LEU A N 1
ATOM 1431 C CA . LEU A 1 183 ? 4.042 -1.594 0.500 1.00 92.44 183 LEU A CA 1
ATOM 1432 C C . LEU A 1 183 ? 2.855 -1.512 1.460 1.00 92.44 183 LEU A C 1
ATOM 1434 O O . LEU A 1 183 ? 1.811 -2.081 1.162 1.00 92.44 183 LEU A O 1
ATOM 1438 N N . CYS A 1 184 ? 2.999 -0.769 2.558 1.00 93.12 184 CYS A N 1
ATOM 1439 C CA . CYS A 1 184 ? 1.953 -0.527 3.545 1.00 93.12 184 CYS A CA 1
ATOM 1440 C C . CYS A 1 184 ? 0.737 0.181 2.941 1.00 93.12 184 CYS A C 1
ATOM 1442 O O . CYS A 1 184 ? -0.383 -0.308 3.052 1.00 93.12 184 CYS A O 1
ATOM 1444 N N . ALA A 1 185 ? 0.952 1.297 2.240 1.00 94.12 185 ALA A N 1
ATOM 1445 C CA . ALA A 1 185 ? -0.113 2.064 1.602 1.00 94.12 185 ALA A CA 1
ATOM 1446 C C . ALA A 1 185 ? -0.898 1.213 0.593 1.00 94.12 185 ALA A C 1
ATOM 1448 O O . ALA A 1 185 ? -2.129 1.209 0.616 1.00 94.12 185 ALA A O 1
ATOM 1449 N N . MET A 1 186 ? -0.194 0.439 -0.239 1.00 92.69 186 MET A N 1
ATOM 1450 C CA . MET A 1 186 ? -0.823 -0.486 -1.182 1.00 92.69 186 MET A CA 1
ATOM 1451 C C . MET A 1 186 ? -1.585 -1.603 -0.461 1.00 92.69 186 MET A C 1
ATOM 1453 O O . MET A 1 186 ? -2.689 -1.957 -0.864 1.00 92.69 186 MET A O 1
ATOM 1457 N N . ASN A 1 187 ? -1.038 -2.128 0.634 1.00 92.44 187 ASN A N 1
ATOM 1458 C CA . ASN A 1 187 ? -1.687 -3.176 1.409 1.00 92.44 187 ASN A CA 1
ATOM 1459 C C . ASN A 1 187 ? -3.020 -2.702 2.005 1.00 92.44 187 ASN A C 1
ATOM 1461 O O . ASN A 1 187 ? -4.045 -3.366 1.863 1.00 92.44 187 ASN A O 1
ATOM 1465 N N . LEU A 1 188 ? -3.030 -1.510 2.608 1.00 91.81 188 LEU A N 1
ATOM 1466 C CA . LEU A 1 188 ? -4.244 -0.894 3.148 1.00 91.81 188 LEU A CA 1
ATOM 1467 C C . LEU A 1 188 ? -5.260 -0.573 2.050 1.00 91.81 188 LEU A C 1
ATOM 1469 O O . LEU A 1 188 ? -6.460 -0.738 2.261 1.00 91.81 188 LEU A O 1
ATOM 1473 N N . TYR A 1 189 ? -4.791 -0.140 0.877 1.00 90.25 189 TYR A N 1
ATOM 1474 C CA . TYR A 1 189 ? -5.643 0.088 -0.287 1.00 90.25 189 TYR A CA 1
ATOM 1475 C C . TYR A 1 189 ? -6.339 -1.198 -0.745 1.00 90.25 189 TYR A C 1
ATOM 1477 O O . TYR A 1 189 ? -7.559 -1.212 -0.905 1.00 90.25 189 TYR A O 1
ATOM 1485 N N . LEU A 1 190 ? -5.579 -2.286 -0.900 1.00 88.81 190 LEU A N 1
ATOM 1486 C CA . LEU A 1 190 ? -6.094 -3.577 -1.357 1.00 88.81 190 LEU A CA 1
ATOM 1487 C C . LEU A 1 190 ? -7.067 -4.225 -0.373 1.00 88.81 190 LEU A C 1
ATOM 1489 O O . LEU A 1 190 ? -7.926 -4.969 -0.818 1.00 88.81 190 LEU A O 1
ATOM 1493 N N . HIS A 1 191 ? -6.975 -3.906 0.920 1.00 87.81 191 HIS A N 1
ATOM 1494 C CA . HIS A 1 191 ? -7.925 -4.346 1.948 1.00 87.81 191 HIS A CA 1
ATOM 1495 C C . HIS A 1 191 ? -9.071 -3.343 2.189 1.00 87.81 191 HIS A C 1
ATOM 1497 O O . HIS A 1 191 ? -9.865 -3.510 3.111 1.00 87.81 191 HIS A O 1
ATOM 1503 N N . GLY A 1 192 ? -9.163 -2.264 1.402 1.00 85.75 192 GLY A N 1
ATOM 1504 C CA . GLY A 1 192 ? -10.237 -1.269 1.516 1.00 85.75 192 GLY A CA 1
ATOM 1505 C C . GLY A 1 192 ? -10.175 -0.382 2.769 1.00 85.75 192 GLY A C 1
ATOM 1506 O O . GLY A 1 192 ? -11.175 0.247 3.125 1.00 85.75 192 GLY A O 1
ATOM 1507 N N . ILE A 1 193 ? -9.016 -0.309 3.429 1.00 84.00 193 ILE A N 1
ATOM 1508 C CA . ILE A 1 193 ? -8.784 0.414 4.693 1.00 84.00 193 ILE A CA 1
ATOM 1509 C C . ILE A 1 193 ? -8.273 1.847 4.454 1.00 84.00 193 ILE A C 1
ATOM 1511 O O . ILE A 1 193 ? -8.263 2.663 5.372 1.00 84.00 193 ILE A O 1
ATOM 1515 N N . ALA A 1 194 ? -7.904 2.195 3.218 1.00 77.62 194 ALA A N 1
ATOM 1516 C CA . ALA A 1 194 ? -7.501 3.550 2.842 1.00 77.62 194 ALA A CA 1
ATOM 1517 C C . ALA A 1 194 ? -8.600 4.304 2.062 1.00 77.62 194 ALA A C 1
ATOM 1519 O O . ALA A 1 194 ? -9.335 3.729 1.252 1.00 77.62 194 ALA A O 1
ATOM 1520 N N . GLY A 1 195 ? -8.725 5.607 2.333 1.00 76.19 195 GLY A N 1
ATOM 1521 C CA . GLY A 1 195 ? -9.537 6.550 1.558 1.00 76.19 195 GLY A CA 1
ATOM 1522 C C . GLY A 1 195 ? -8.737 7.193 0.420 1.00 76.19 195 GLY A C 1
ATOM 1523 O O . GLY A 1 195 ? -7.848 6.568 -0.148 1.00 76.19 195 GLY A O 1
ATOM 1524 N N . ASP A 1 196 ? -9.043 8.453 0.100 1.00 79.69 196 ASP A N 1
ATOM 1525 C CA . ASP A 1 196 ? -8.268 9.223 -0.889 1.00 79.69 196 ASP A CA 1
ATOM 1526 C C . ASP A 1 196 ? -6.913 9.694 -0.309 1.00 79.69 196 ASP A C 1
ATOM 1528 O O . ASP A 1 196 ? -5.941 9.881 -1.041 1.00 79.69 196 ASP A O 1
ATOM 1532 N N . GLU A 1 197 ? -6.827 9.827 1.018 1.00 87.69 197 GLU A N 1
ATOM 1533 C CA . GLU A 1 197 ? -5.613 10.183 1.758 1.00 87.69 197 GLU A CA 1
ATOM 1534 C C . GLU A 1 197 ? -4.924 8.944 2.345 1.00 87.69 197 GLU A C 1
ATOM 1536 O O . GLU A 1 197 ? -5.578 7.982 2.760 1.00 87.69 197 GLU A O 1
ATOM 1541 N N . SER A 1 198 ? -3.590 8.979 2.415 1.00 89.50 198 SER A N 1
ATOM 1542 C CA . SER A 1 198 ? -2.807 7.901 3.025 1.00 89.50 198 SER A CA 1
ATOM 1543 C C . SER A 1 198 ? -2.771 8.037 4.553 1.00 89.50 198 SER A C 1
ATOM 1545 O O . SER A 1 198 ? -2.344 9.078 5.059 1.00 89.50 198 SER A O 1
ATOM 1547 N N . PRO A 1 199 ? -3.109 6.979 5.315 1.00 90.62 199 PRO A N 1
ATOM 1548 C CA . PRO A 1 199 ? -2.910 6.963 6.763 1.00 90.62 199 PRO A CA 1
ATOM 1549 C C . PRO A 1 199 ? -1.433 6.791 7.155 1.00 90.62 199 PRO A C 1
ATOM 1551 O O . PRO A 1 199 ? -1.091 6.930 8.328 1.00 90.62 199 PRO A O 1
ATOM 1554 N N . VAL A 1 200 ? -0.545 6.488 6.202 1.00 93.00 200 VAL A N 1
ATOM 1555 C CA . VAL A 1 200 ? 0.873 6.208 6.458 1.00 93.00 200 VAL A CA 1
ATOM 1556 C C . VAL A 1 200 ? 1.804 7.215 5.803 1.00 93.00 200 VAL A C 1
ATOM 1558 O O . VAL A 1 200 ? 1.529 7.725 4.714 1.00 93.00 200 VAL A O 1
ATOM 1561 N N . GLU A 1 201 ? 2.913 7.492 6.480 1.00 91.69 201 GLU A N 1
ATOM 1562 C CA . GLU A 1 201 ? 3.873 8.521 6.103 1.00 91.69 201 GLU A CA 1
ATOM 1563 C C . GLU A 1 201 ? 5.314 8.038 6.287 1.00 91.69 201 GLU A C 1
ATOM 1565 O O . GLU A 1 201 ? 5.644 7.352 7.252 1.00 91.69 201 GLU A O 1
ATOM 1570 N N . ALA A 1 202 ? 6.187 8.430 5.359 1.00 91.00 202 ALA A N 1
ATOM 1571 C CA . ALA A 1 202 ? 7.610 8.139 5.450 1.00 91.00 202 ALA A CA 1
ATOM 1572 C C . ALA A 1 202 ? 8.314 9.167 6.340 1.00 91.00 202 ALA A C 1
ATOM 1574 O O . ALA A 1 202 ? 8.588 10.290 5.900 1.00 91.00 202 ALA A O 1
ATOM 1575 N N . LYS A 1 203 ? 8.591 8.779 7.585 1.00 87.44 203 LYS A N 1
ATOM 1576 C CA . LYS A 1 203 ? 9.141 9.638 8.633 1.00 87.44 203 LYS A CA 1
ATOM 1577 C C . LYS A 1 203 ? 9.927 8.805 9.642 1.00 87.44 203 LYS A C 1
ATOM 1579 O O . LYS A 1 203 ? 9.533 7.695 9.980 1.00 87.44 203 LYS A O 1
ATOM 1584 N N . ASP A 1 204 ? 11.012 9.374 10.157 1.00 83.56 204 ASP A N 1
ATOM 1585 C CA . ASP A 1 204 ? 11.684 8.831 11.333 1.00 83.56 204 ASP A CA 1
ATOM 1586 C C . ASP A 1 204 ? 10.922 9.255 12.599 1.00 83.56 204 ASP A C 1
ATOM 1588 O O . ASP A 1 204 ? 10.861 10.435 12.963 1.00 83.56 204 ASP A O 1
ATOM 1592 N N . SER A 1 205 ? 10.310 8.268 13.250 1.00 80.62 205 SER A N 1
ATOM 1593 C CA . SER A 1 205 ? 9.497 8.443 14.453 1.00 80.62 205 SER A CA 1
ATOM 1594 C C . SER A 1 205 ? 10.290 8.923 15.673 1.00 80.62 205 SER A C 1
ATOM 1596 O O . SER A 1 205 ? 9.682 9.399 16.628 1.00 80.62 205 SER A O 1
ATOM 1598 N N . LEU A 1 206 ? 11.625 8.832 15.665 1.00 78.06 206 LEU A N 1
ATOM 1599 C CA . LEU A 1 206 ? 12.486 9.265 16.772 1.00 78.06 206 LEU A CA 1
ATOM 1600 C C . LEU A 1 206 ? 12.922 10.735 16.661 1.00 78.06 206 LEU A C 1
ATOM 1602 O O . LEU A 1 206 ? 13.460 11.279 17.623 1.00 78.06 206 LEU A O 1
ATOM 1606 N N . MET A 1 207 ? 12.694 11.395 15.519 1.00 72.00 207 MET A N 1
ATOM 1607 C CA . MET A 1 207 ? 13.224 12.742 15.259 1.00 72.00 207 MET A CA 1
ATOM 1608 C C . MET A 1 207 ? 12.564 13.865 16.071 1.00 72.00 207 MET A C 1
ATOM 1610 O O . MET A 1 207 ? 13.212 14.877 16.329 1.00 72.00 207 MET A O 1
ATOM 1614 N N . ALA A 1 208 ? 11.283 13.748 16.425 1.00 65.19 208 ALA A N 1
ATOM 1615 C CA . ALA A 1 208 ? 10.562 14.799 17.148 1.00 65.19 208 ALA A CA 1
ATOM 1616 C C . ALA A 1 208 ? 9.358 14.233 17.911 1.00 65.19 208 ALA A C 1
ATOM 1618 O O . ALA A 1 208 ? 8.683 13.339 17.398 1.00 65.19 208 ALA A O 1
ATOM 1619 N N . ASP A 1 209 ? 9.053 14.797 19.089 1.00 66.69 209 ASP A N 1
ATOM 1620 C CA . ASP A 1 209 ? 7.805 14.492 19.805 1.00 66.69 209 ASP A CA 1
ATOM 1621 C C . ASP A 1 209 ? 6.619 14.923 18.919 1.00 66.69 209 ASP A C 1
ATOM 1623 O O . ASP A 1 209 ? 6.534 16.098 18.544 1.00 66.69 209 ASP A O 1
ATOM 1627 N N . PRO A 1 210 ? 5.713 14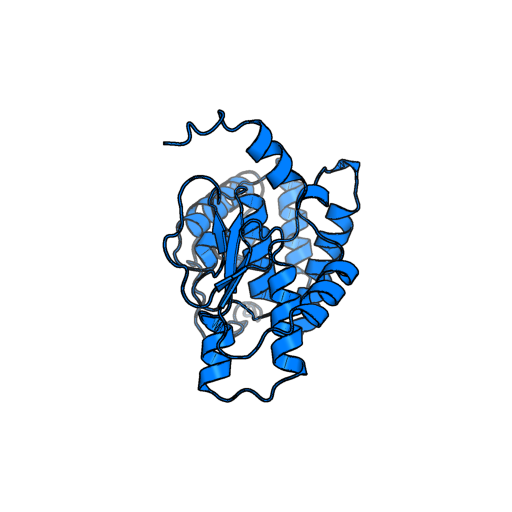.003 18.544 1.00 63.50 210 PRO A N 1
ATOM 1628 C CA . PRO A 1 210 ? 4.573 14.326 17.696 1.00 63.50 210 PRO A CA 1
ATOM 1629 C C . PRO A 1 210 ? 3.574 15.292 18.351 1.00 63.50 210 PRO A C 1
ATOM 1631 O O . PRO A 1 210 ? 2.708 15.803 17.644 1.00 63.50 210 PRO A O 1
ATOM 1634 N N . GLY A 1 211 ? 3.656 15.550 19.663 1.00 57.81 211 GLY A N 1
ATOM 1635 C CA . GLY A 1 211 ? 2.853 16.556 20.373 1.00 57.81 211 GLY A CA 1
ATOM 1636 C C . GLY A 1 211 ? 1.361 16.222 20.522 1.00 57.81 211 GLY A C 1
ATOM 1637 O O . GLY A 1 211 ? 0.706 16.745 21.421 1.00 57.81 211 GLY A O 1
ATOM 1638 N N . ASP A 1 212 ? 0.821 15.313 19.706 1.00 57.22 212 ASP A N 1
ATOM 1639 C CA . ASP A 1 212 ? -0.556 14.829 19.789 1.00 57.22 212 ASP A CA 1
ATOM 1640 C C . ASP A 1 212 ? -0.635 13.566 20.660 1.00 57.22 212 ASP A C 1
ATOM 1642 O O . ASP A 1 212 ? -0.442 12.437 20.206 1.00 57.22 212 ASP A O 1
ATOM 1646 N N . ARG A 1 213 ? -0.880 13.770 21.959 1.00 54.91 213 ARG A N 1
ATOM 1647 C CA . ARG A 1 213 ? -1.046 12.693 22.954 1.00 54.91 213 ARG A CA 1
ATOM 1648 C C . ARG A 1 213 ? -2.514 12.338 23.214 1.00 54.91 213 ARG A C 1
ATOM 1650 O O . ARG A 1 213 ? -2.803 11.515 24.080 1.00 54.91 213 ARG A O 1
ATOM 1657 N N . SER A 1 214 ? -3.453 12.969 22.510 1.00 35.53 214 SER A N 1
ATOM 1658 C CA . SER A 1 214 ? -4.879 12.841 22.809 1.00 35.53 214 SER A CA 1
ATOM 1659 C C . SER A 1 214 ? -5.495 11.611 22.119 1.00 35.53 214 SER A C 1
ATOM 1661 O O . SER A 1 214 ? -5.603 11.538 20.900 1.00 35.53 214 SER A O 1
ATOM 1663 N N . ASN A 1 215 ? -5.897 10.613 22.917 1.00 46.16 215 ASN A N 1
ATOM 1664 C CA . ASN A 1 215 ? -6.606 9.387 22.498 1.00 46.16 215 ASN A CA 1
ATOM 1665 C C . ASN A 1 215 ? -5.873 8.459 21.502 1.00 46.16 215 ASN A C 1
ATOM 1667 O O . ASN A 1 215 ? -6.525 7.726 20.752 1.00 46.16 215 ASN A O 1
ATOM 1671 N N . LEU A 1 216 ? -4.537 8.462 21.506 1.00 50.53 216 LEU A N 1
ATOM 1672 C CA . LEU A 1 216 ? -3.719 7.599 20.655 1.00 50.53 216 LEU A CA 1
ATOM 1673 C C . LEU A 1 216 ? -3.435 6.256 21.347 1.00 50.53 216 LEU A C 1
ATOM 1675 O O . LEU A 1 216 ? -2.666 6.195 22.307 1.00 50.53 216 LEU A O 1
ATOM 1679 N N . PHE A 1 217 ? -4.009 5.164 20.847 1.00 54.66 217 PHE A N 1
ATOM 1680 C CA . PHE A 1 217 ? -3.536 3.822 21.180 1.00 54.66 217 PHE A CA 1
ATOM 1681 C C . PHE A 1 217 ? -2.319 3.520 20.312 1.00 54.66 217 PHE A C 1
ATOM 1683 O O . PHE A 1 217 ? -2.447 3.272 19.115 1.00 54.66 217 PHE A O 1
ATOM 1690 N N . SER A 1 218 ? -1.128 3.572 20.907 1.00 52.41 218 SER A N 1
ATOM 1691 C CA . SER A 1 218 ? 0.082 3.129 20.223 1.00 52.41 218 SER A CA 1
ATOM 1692 C C . SER A 1 218 ? 0.148 1.604 20.258 1.00 52.41 218 SER A C 1
ATOM 1694 O O . SER A 1 218 ? 0.325 1.010 21.322 1.00 52.41 218 SER A O 1
ATOM 1696 N N . LEU A 1 219 ? -0.004 0.965 19.101 1.00 54.94 219 LEU A N 1
ATOM 1697 C CA . LEU A 1 219 ? 0.330 -0.442 18.909 1.00 54.94 219 LEU A CA 1
ATOM 1698 C C . LEU A 1 219 ? 1.762 -0.487 18.383 1.00 54.94 219 LEU A C 1
ATOM 1700 O O . LEU A 1 219 ? 1.988 -0.592 17.187 1.00 54.94 219 LEU A O 1
ATOM 1704 N N . THR A 1 220 ? 2.738 -0.350 19.281 1.00 49.22 220 THR A N 1
ATOM 1705 C CA . THR A 1 220 ? 4.151 -0.549 18.931 1.00 49.22 220 THR A CA 1
ATOM 1706 C C . THR A 1 220 ? 4.614 -1.857 19.544 1.00 49.22 220 THR A C 1
ATOM 1708 O O . THR A 1 220 ? 4.807 -1.929 20.757 1.00 49.22 220 THR A O 1
ATOM 1711 N N . PHE A 1 221 ? 4.820 -2.887 18.726 1.00 50.44 221 PHE A N 1
ATOM 1712 C CA . PHE A 1 221 ? 5.636 -4.024 19.139 1.00 50.44 221 PHE A CA 1
ATOM 1713 C C . PHE A 1 221 ? 6.875 -4.121 18.258 1.00 50.44 221 PHE A C 1
ATOM 1715 O O . PHE A 1 221 ? 6.833 -3.989 17.042 1.00 50.44 221 PHE A O 1
ATOM 1722 N N . ASN A 1 222 ? 7.991 -4.256 18.963 1.00 45.38 222 ASN A N 1
ATOM 1723 C CA . ASN A 1 222 ? 9.351 -3.954 18.558 1.00 45.38 222 ASN A CA 1
ATOM 1724 C C . ASN A 1 222 ? 9.774 -4.737 17.303 1.00 45.38 222 ASN A C 1
ATOM 1726 O O . ASN A 1 222 ? 10.203 -5.888 17.402 1.00 45.38 222 ASN A O 1
ATOM 1730 N N . CYS A 1 223 ? 9.698 -4.106 16.131 1.00 44.19 223 CYS A N 1
ATOM 1731 C CA . CYS A 1 223 ? 10.460 -4.575 14.986 1.00 44.19 223 CYS A CA 1
ATOM 1732 C C . CYS A 1 223 ? 11.948 -4.247 15.244 1.00 44.19 223 CYS A C 1
ATOM 1734 O O . CYS A 1 223 ? 12.243 -3.108 15.622 1.00 44.19 223 CYS A O 1
ATOM 1736 N N . PRO A 1 224 ? 12.902 -5.185 15.075 1.00 41.34 224 PRO A N 1
ATOM 1737 C CA . PRO A 1 224 ? 14.307 -5.015 15.481 1.00 41.34 224 PRO A CA 1
ATOM 1738 C C . PRO A 1 224 ? 15.004 -3.738 14.972 1.00 41.34 224 PRO A C 1
ATOM 1740 O O . PRO A 1 224 ? 15.965 -3.275 15.589 1.00 41.34 224 PRO A O 1
ATOM 1743 N N . ALA A 1 225 ? 14.512 -3.137 13.884 1.00 44.88 225 ALA A N 1
ATOM 1744 C CA . ALA A 1 225 ? 15.046 -1.905 13.306 1.00 44.88 225 ALA A CA 1
ATOM 1745 C C . ALA A 1 225 ? 15.019 -0.697 14.272 1.00 44.88 225 ALA A C 1
ATOM 1747 O O . ALA A 1 225 ? 15.981 0.073 14.305 1.00 44.88 225 ALA A O 1
ATOM 1748 N N . LEU A 1 226 ? 13.993 -0.569 15.127 1.00 41.06 226 LEU A N 1
ATOM 1749 C CA . LEU A 1 226 ? 13.908 0.517 16.122 1.00 41.06 226 LEU A CA 1
ATOM 1750 C C . LEU A 1 226 ? 14.977 0.391 17.224 1.00 41.06 226 LEU A C 1
ATOM 1752 O O . LEU A 1 226 ? 15.475 1.398 17.733 1.00 41.06 226 LEU A O 1
ATOM 1756 N N . VAL A 1 227 ? 15.372 -0.838 17.578 1.00 41.25 227 VAL A N 1
ATOM 1757 C CA . VAL A 1 227 ? 16.420 -1.098 18.583 1.00 41.25 227 VAL A CA 1
ATOM 1758 C C . VAL A 1 227 ? 17.794 -0.682 18.055 1.00 41.25 227 VAL A C 1
ATOM 1760 O O . VAL A 1 227 ? 18.582 -0.085 18.790 1.00 41.25 227 VAL A O 1
ATOM 1763 N N . LEU A 1 228 ? 18.064 -0.930 16.769 1.00 36.41 228 LEU A N 1
ATOM 1764 C CA . LEU A 1 228 ? 19.321 -0.539 16.129 1.00 36.41 228 LEU A CA 1
ATOM 1765 C C . LEU A 1 228 ? 19.444 0.985 15.987 1.00 36.41 228 LEU A C 1
ATOM 1767 O O . LEU A 1 228 ? 20.504 1.530 16.289 1.00 36.41 228 LEU A O 1
ATOM 1771 N N . GLN A 1 229 ? 18.372 1.697 15.629 1.00 44.78 229 GLN A N 1
ATOM 1772 C CA . GLN A 1 229 ? 18.411 3.163 15.529 1.00 44.78 229 GLN A CA 1
ATOM 1773 C C . GLN A 1 229 ? 18.581 3.847 16.893 1.00 44.78 229 GLN A C 1
ATOM 1775 O O . GLN A 1 229 ? 19.337 4.811 17.001 1.00 44.78 229 GLN A O 1
ATOM 1780 N N . ARG A 1 230 ? 17.99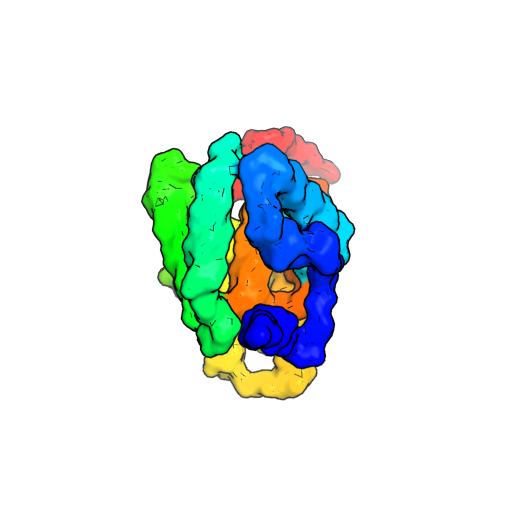2 3.306 17.970 1.00 37.88 230 ARG A N 1
ATOM 1781 C CA . ARG A 1 230 ? 18.203 3.833 19.330 1.00 37.88 230 ARG A CA 1
ATOM 1782 C C . ARG A 1 230 ? 19.654 3.694 19.809 1.00 37.88 230 ARG A C 1
ATOM 1784 O O . ARG A 1 230 ? 20.104 4.517 20.596 1.00 37.88 230 ARG A O 1
ATOM 1791 N N . SER A 1 231 ? 20.393 2.697 19.316 1.00 35.22 231 SER A N 1
ATOM 1792 C CA . SER A 1 231 ? 21.819 2.510 19.632 1.00 35.22 231 SER A CA 1
ATOM 1793 C C . SER A 1 231 ? 22.766 3.473 18.898 1.00 35.22 231 SER A C 1
ATOM 1795 O O . SER A 1 231 ? 23.924 3.592 19.288 1.00 35.22 231 SER A O 1
ATOM 1797 N N . GLN A 1 232 ? 22.284 4.168 17.858 1.00 37.31 232 GLN A N 1
ATOM 1798 C CA . GLN A 1 232 ? 23.054 5.151 17.081 1.00 37.31 232 GLN A CA 1
ATOM 1799 C C . GLN A 1 232 ? 22.732 6.606 17.451 1.00 37.31 232 GLN A C 1
ATOM 1801 O O . GLN A 1 232 ? 23.400 7.522 16.972 1.00 37.31 232 GLN A O 1
ATOM 1806 N N . LEU A 1 233 ? 21.728 6.836 18.301 1.00 38.28 233 LEU A N 1
ATOM 1807 C CA . LEU A 1 233 ? 21.440 8.165 18.825 1.00 38.28 233 LEU A CA 1
ATOM 1808 C C . LEU A 1 233 ? 22.496 8.537 19.881 1.00 38.28 233 LEU A C 1
ATOM 1810 O O . LEU A 1 233 ? 22.782 7.720 20.762 1.00 38.28 233 LEU A O 1
ATOM 1814 N N . PRO A 1 234 ? 23.077 9.752 19.830 1.00 38.81 234 PRO A N 1
ATOM 1815 C CA . PRO A 1 234 ? 23.940 10.221 20.906 1.00 38.81 234 PRO A CA 1
ATOM 1816 C C . PRO A 1 234 ? 23.152 10.200 22.225 1.00 38.81 234 PRO A C 1
ATOM 1818 O O . PRO A 1 234 ? 21.941 10.448 22.206 1.00 38.81 234 PRO A O 1
ATOM 1821 N N . PRO A 1 235 ? 23.794 9.899 23.370 1.00 39.25 235 PRO A N 1
ATOM 1822 C CA . PRO A 1 235 ? 23.110 9.909 24.655 1.00 39.25 235 PRO A CA 1
ATOM 1823 C C . PRO A 1 235 ? 22.435 11.268 24.838 1.00 39.25 235 PRO A C 1
ATOM 1825 O O . PRO A 1 235 ? 23.090 12.309 24.781 1.00 39.25 235 PRO A O 1
ATOM 1828 N N . SER A 1 236 ? 21.110 11.261 24.995 1.00 45.66 236 SER A N 1
ATOM 1829 C CA . SER A 1 236 ? 20.361 12.485 25.247 1.00 45.66 236 SER A CA 1
ATOM 1830 C C . SER A 1 236 ? 20.852 13.067 26.567 1.00 45.66 236 SER A C 1
ATOM 1832 O O . SER A 1 236 ? 20.693 12.431 27.613 1.00 45.66 236 SER A O 1
ATOM 1834 N N . ASN A 1 237 ? 21.442 14.260 26.525 1.00 36.44 237 ASN A N 1
ATOM 1835 C CA . ASN A 1 237 ? 21.674 15.041 27.730 1.00 36.44 237 ASN A CA 1
ATOM 1836 C C . ASN A 1 237 ? 20.310 15.322 28.362 1.00 36.44 237 ASN A C 1
ATOM 1838 O O . ASN A 1 237 ? 19.515 16.088 27.825 1.00 36.44 237 ASN A O 1
ATOM 1842 N N . ALA A 1 238 ? 20.036 14.648 29.474 1.00 35.09 238 ALA A N 1
ATOM 1843 C CA . ALA A 1 238 ? 18.930 14.980 30.344 1.00 35.09 238 ALA A CA 1
ATOM 1844 C C . ALA A 1 238 ? 19.265 16.292 31.064 1.00 35.09 238 ALA A C 1
ATOM 1846 O O . ALA A 1 238 ? 20.091 16.278 31.975 1.00 35.09 238 ALA A O 1
ATOM 1847 N N . LEU A 1 239 ? 18.635 17.389 30.635 1.00 31.39 239 LEU A N 1
ATOM 1848 C CA . LEU A 1 239 ? 18.297 18.573 31.432 1.00 31.39 239 LEU A CA 1
ATOM 1849 C C . LEU A 1 239 ? 16.984 19.158 30.903 1.00 31.39 239 LEU A C 1
ATOM 1851 O O . LEU A 1 239 ? 16.872 19.302 29.665 1.00 31.39 239 LEU A O 1
#

Sequence (239 aa):
MVDEQAQLPPPLGKPSTIPSEYDWQALRSQDGDALETQYRHTLENLGKEKGLLGVIFRKSQNKIQDPAKLKRLIELINSETWIGLDIDVKGEIYEGLLQKNAEDVKGGAGQYFTPRALIKALVEVMQPKPGQRICDPACGTGGFFLVANDNITKNYKLDKAQKQFLKNQTFKGFDVADGVVRLCAMNLYLHGIAGDESPVEAKDSLMADPGDRSNLFSLTFNCPALVLQRSQLPPSNAL